Protein AF-G3B2X3-F1 (afdb_monomer)

Secondary structure (DSSP, 8-state):
-HHHHHHHHHHHHHHHTTSS-TT-TTGGGHHHHHHTTS-HHHHHHHHHHHHHHHHHHHHHHHHHHHHHHHHHHHTT-S-HHHHHHHHHHHHHHHHHHHHHSTT-HHHHHHHHHHHHHHHHHHHHHHH-TTT-TT--HHHHHHHHHHHHHHHHHHHHHHHSSHHHHHHHHTTTT-S--TT--HHHHHHHHHHHHHHHHHHHHHHHHHHHHHHHHHHHT----TTS-PPP---------------------

Structure (mmCIF, N/CA/C/O backbone):
data_AF-G3B2X3-F1
#
_entry.id   AF-G3B2X3-F1
#
loop_
_atom_site.group_PDB
_atom_site.id
_atom_site.type_symbol
_atom_site.label_atom_id
_atom_site.label_alt_id
_atom_site.label_comp_id
_atom_site.label_asym_id
_atom_site.label_entity_id
_atom_site.label_seq_id
_atom_site.pdbx_PDB_ins_code
_atom_site.Cartn_x
_atom_site.Cartn_y
_atom_site.Cartn_z
_atom_site.occupancy
_atom_site.B_iso_or_equiv
_atom_site.auth_seq_id
_atom_site.auth_comp_id
_atom_site.auth_asym_id
_atom_site.auth_atom_id
_atom_site.pdbx_PDB_model_num
ATOM 1 N N . MET A 1 1 ? -9.329 -1.620 -15.682 1.00 55.19 1 MET A N 1
ATOM 2 C CA . MET A 1 1 ? -9.788 -2.135 -16.994 1.00 55.19 1 MET A CA 1
ATOM 3 C C . MET A 1 1 ? -9.352 -1.227 -18.139 1.00 55.19 1 MET A C 1
ATOM 5 O O . MET A 1 1 ? -8.414 -1.615 -18.814 1.00 55.19 1 MET A O 1
ATOM 9 N N . VAL A 1 2 ? -9.894 -0.010 -18.303 1.00 66.69 2 VAL A N 1
ATOM 10 C CA . VAL A 1 2 ? -9.522 0.895 -19.426 1.00 66.69 2 VAL A CA 1
ATOM 11 C C . VAL A 1 2 ? -8.021 1.230 -19.465 1.00 66.69 2 VAL A C 1
ATOM 13 O O . VAL A 1 2 ? -7.399 1.233 -20.523 1.00 66.69 2 VAL A O 1
ATOM 16 N N . ILE A 1 3 ? -7.408 1.452 -18.301 1.00 67.56 3 ILE A N 1
ATOM 17 C CA . ILE A 1 3 ? -5.977 1.777 -18.201 1.00 67.56 3 ILE A CA 1
ATOM 18 C C . ILE A 1 3 ? -5.116 0.563 -18.581 1.00 67.56 3 ILE A C 1
ATOM 20 O O . ILE A 1 3 ? -4.204 0.692 -19.386 1.00 67.56 3 ILE A O 1
ATOM 24 N N . CYS A 1 4 ? -5.446 -0.631 -18.079 1.00 66.25 4 CYS A N 1
ATOM 25 C CA . CYS A 1 4 ? -4.735 -1.869 -18.415 1.00 66.25 4 CYS A CA 1
ATOM 26 C C . CYS A 1 4 ? -4.831 -2.192 -19.910 1.00 66.25 4 CYS A C 1
ATOM 28 O O . CYS A 1 4 ? -3.842 -2.596 -20.511 1.00 66.25 4 CYS A O 1
ATOM 30 N N . THR A 1 5 ? -5.996 -1.967 -20.528 1.00 71.56 5 THR A N 1
ATOM 31 C CA . THR A 1 5 ? -6.151 -2.157 -21.974 1.00 71.56 5 THR A CA 1
ATOM 32 C C . THR A 1 5 ? -5.302 -1.164 -22.760 1.00 71.56 5 THR A C 1
ATOM 34 O O . THR A 1 5 ? -4.645 -1.573 -23.704 1.00 71.56 5 THR A O 1
ATOM 37 N N . LEU A 1 6 ? -5.236 0.108 -22.348 1.00 68.81 6 LEU A N 1
ATOM 38 C CA . LEU A 1 6 ? -4.410 1.121 -23.018 1.00 68.81 6 LEU A CA 1
ATOM 39 C C . LEU A 1 6 ? -2.905 0.861 -22.852 1.00 68.81 6 LEU A C 1
ATOM 41 O O . LEU A 1 6 ? -2.155 1.000 -23.813 1.00 68.81 6 LEU A O 1
ATOM 45 N N . VAL A 1 7 ? -2.467 0.434 -21.665 1.00 71.44 7 VAL A N 1
ATOM 46 C CA . VAL A 1 7 ? -1.064 0.081 -21.379 1.00 71.44 7 VAL A CA 1
ATOM 47 C C . VAL A 1 7 ? -0.653 -1.235 -22.056 1.00 71.44 7 VAL A C 1
ATOM 49 O O . VAL A 1 7 ? 0.522 -1.425 -22.348 1.00 71.44 7 VAL A O 1
ATOM 52 N N . GLY A 1 8 ? -1.603 -2.127 -22.359 1.00 70.69 8 GLY A N 1
ATOM 53 C CA . GLY A 1 8 ? -1.354 -3.376 -23.08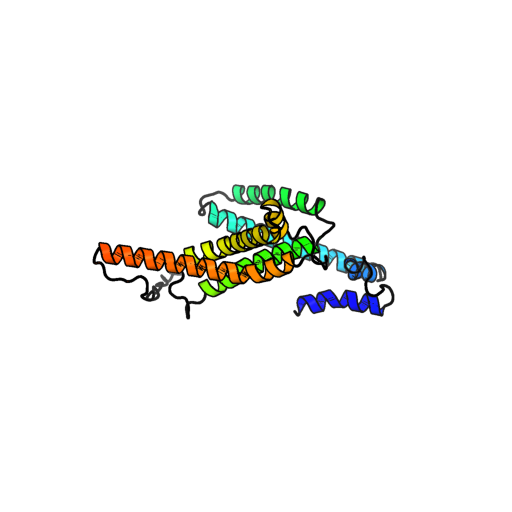8 1.00 70.69 8 GLY A CA 1
ATOM 54 C C . GLY A 1 8 ? -1.238 -3.221 -24.611 1.00 70.69 8 GLY A C 1
ATOM 55 O O . GLY A 1 8 ? -0.618 -4.060 -25.263 1.00 70.69 8 GLY A O 1
ATOM 56 N N . VAL A 1 9 ? -1.782 -2.146 -25.198 1.00 78.19 9 VAL A N 1
ATOM 57 C CA . VAL A 1 9 ? -1.744 -1.889 -26.655 1.00 78.19 9 VAL A CA 1
ATOM 58 C C . VAL A 1 9 ? -0.319 -1.872 -27.240 1.00 78.19 9 VAL A C 1
ATOM 60 O O . VAL A 1 9 ? -0.121 -2.511 -28.272 1.00 78.19 9 VAL A O 1
ATOM 63 N N . PRO A 1 10 ? 0.697 -1.240 -26.616 1.00 76.31 10 PRO A N 1
ATOM 64 C CA . PRO A 1 10 ? 2.084 -1.313 -27.081 1.00 76.31 10 PRO A CA 1
ATOM 65 C C . PRO A 1 10 ? 2.626 -2.743 -27.174 1.00 76.31 10 PRO A C 1
ATOM 67 O O . PRO A 1 10 ? 3.345 -3.057 -28.116 1.00 76.31 10 PRO A O 1
ATOM 70 N N . GLY A 1 11 ? 2.255 -3.625 -26.240 1.00 71.94 11 GLY A N 1
ATOM 71 C CA . GLY A 1 11 ? 2.655 -5.034 -26.274 1.00 71.94 11 GLY A CA 1
ATOM 72 C C . GLY A 1 11 ? 2.053 -5.773 -27.471 1.00 71.94 11 GLY A C 1
ATOM 73 O O . GLY A 1 11 ? 2.769 -6.450 -28.206 1.00 71.94 11 GLY A O 1
ATOM 74 N N . PHE A 1 12 ? 0.756 -5.574 -27.733 1.00 75.25 12 PHE A N 1
ATOM 75 C CA . PHE A 1 12 ? 0.093 -6.144 -28.913 1.00 75.25 12 PHE A CA 1
ATOM 76 C C . PHE A 1 12 ? 0.680 -5.615 -30.228 1.00 75.25 12 PHE A C 1
ATOM 78 O O . PHE A 1 12 ? 0.897 -6.387 -31.161 1.00 75.25 12 PHE A O 1
ATOM 85 N N . LEU A 1 13 ? 0.977 -4.314 -30.298 1.00 74.56 13 LEU A N 1
ATOM 86 C CA . LEU A 1 13 ? 1.596 -3.693 -31.470 1.00 74.56 13 LEU A CA 1
ATOM 87 C C . LEU A 1 13 ? 3.027 -4.192 -31.708 1.00 74.56 13 LEU A C 1
ATOM 89 O O . LEU A 1 13 ? 3.418 -4.353 -32.859 1.00 74.56 13 LEU A O 1
ATOM 93 N N . ALA A 1 14 ? 3.788 -4.484 -30.651 1.00 73.44 14 ALA A N 1
ATOM 94 C CA . ALA A 1 14 ? 5.151 -5.001 -30.766 1.00 73.44 14 ALA A CA 1
ATOM 95 C C . ALA A 1 14 ? 5.192 -6.423 -31.338 1.00 73.44 14 ALA A C 1
ATOM 97 O O . ALA A 1 14 ? 6.011 -6.718 -32.209 1.00 73.44 14 ALA A O 1
ATOM 98 N N . VAL A 1 15 ? 4.260 -7.276 -30.904 1.00 75.75 15 VAL A N 1
ATOM 99 C CA . VAL A 1 15 ? 4.090 -8.627 -31.458 1.00 75.75 15 VAL A CA 1
ATOM 100 C C . VAL A 1 15 ? 3.607 -8.563 -32.910 1.00 75.75 15 VAL A C 1
ATOM 102 O O . VAL A 1 15 ? 4.083 -9.318 -33.753 1.00 75.75 15 VAL A O 1
ATOM 105 N N . TRP A 1 16 ? 2.701 -7.635 -33.235 1.00 76.00 16 TRP A N 1
ATOM 106 C CA . TRP A 1 16 ? 2.198 -7.471 -34.603 1.00 76.00 16 TRP A CA 1
ATOM 107 C C . TRP A 1 16 ? 3.238 -6.884 -35.573 1.00 76.00 16 TRP A C 1
ATOM 109 O O . TRP A 1 16 ? 3.269 -7.274 -36.738 1.00 76.00 16 TRP A O 1
ATOM 119 N N . SER A 1 17 ? 4.125 -6.007 -35.090 1.00 73.12 17 SER A N 1
ATOM 120 C CA . SER A 1 17 ? 5.280 -5.475 -35.838 1.00 73.12 17 SER A CA 1
ATOM 121 C C . SER A 1 17 ? 6.346 -6.547 -36.129 1.00 73.12 17 SER A C 1
ATOM 123 O O . SER A 1 17 ? 7.217 -6.345 -36.971 1.00 73.12 17 SER A O 1
ATOM 125 N N . GLY A 1 18 ? 6.278 -7.706 -35.459 1.00 67.81 18 GLY A N 1
ATOM 126 C CA . GLY A 1 18 ? 7.254 -8.792 -35.588 1.00 67.81 18 GLY A CA 1
ATOM 127 C C . GLY A 1 18 ? 8.563 -8.554 -34.826 1.00 67.81 18 GLY A C 1
ATOM 128 O O . GLY A 1 18 ? 9.490 -9.349 -34.955 1.00 67.81 18 GLY A O 1
ATOM 129 N N . ASP A 1 19 ? 8.639 -7.487 -34.025 1.00 64.12 19 ASP A N 1
ATOM 130 C CA . ASP A 1 19 ? 9.824 -7.122 -33.239 1.00 64.12 19 ASP A CA 1
ATOM 131 C C . ASP A 1 19 ? 9.914 -7.887 -31.902 1.00 64.12 19 ASP A C 1
ATOM 133 O O . ASP A 1 19 ? 10.966 -7.895 -31.269 1.00 64.12 19 ASP A O 1
ATOM 137 N N . LEU A 1 20 ? 8.828 -8.541 -31.472 1.00 63.28 20 LEU A N 1
ATOM 138 C CA . LEU A 1 20 ? 8.749 -9.339 -30.245 1.00 63.28 20 LEU A CA 1
ATOM 139 C C . LEU A 1 20 ? 8.006 -10.655 -30.500 1.00 63.28 20 LEU A C 1
ATOM 141 O O . LEU A 1 20 ? 6.972 -10.683 -31.168 1.00 63.28 20 LEU A O 1
ATOM 145 N N . THR A 1 21 ? 8.522 -11.752 -29.943 1.00 63.62 21 THR A N 1
ATOM 146 C CA . THR A 1 21 ? 7.852 -13.062 -29.985 1.00 63.62 21 THR A CA 1
ATOM 147 C C . THR A 1 21 ? 6.944 -13.242 -28.768 1.00 63.62 21 THR A C 1
ATOM 149 O O . THR A 1 21 ? 7.162 -12.652 -27.709 1.00 63.62 21 THR A O 1
ATOM 152 N N . VAL A 1 22 ? 5.872 -14.025 -28.920 1.00 59.78 22 VAL A N 1
ATOM 153 C CA . VAL A 1 22 ? 4.911 -14.271 -27.836 1.00 59.78 22 VAL A CA 1
ATOM 154 C C . VAL A 1 22 ? 5.609 -15.057 -26.720 1.00 59.78 22 VAL A C 1
ATOM 156 O O . VAL A 1 22 ? 5.972 -16.210 -26.929 1.00 59.78 22 VAL A O 1
ATOM 159 N N . GLY A 1 23 ? 5.776 -14.437 -25.546 1.00 60.66 23 GLY A N 1
ATOM 160 C CA . GLY A 1 23 ? 6.414 -15.054 -24.374 1.00 60.66 23 GLY A CA 1
ATOM 161 C C . GLY A 1 23 ? 7.882 -14.681 -24.140 1.00 60.66 23 GLY A C 1
ATOM 162 O O . GLY A 1 23 ? 8.532 -15.334 -23.331 1.00 60.66 23 GLY A O 1
ATOM 163 N N . ASP A 1 24 ? 8.409 -13.661 -24.823 1.00 61.47 24 ASP A N 1
ATOM 164 C CA . ASP A 1 24 ? 9.770 -13.165 -24.589 1.00 61.47 24 ASP A CA 1
ATOM 165 C C . ASP A 1 24 ? 9.914 -12.497 -23.203 1.00 61.47 24 ASP A C 1
ATOM 167 O O . ASP A 1 24 ? 9.044 -11.742 -22.754 1.00 61.47 24 ASP A O 1
ATOM 171 N N . GLU A 1 25 ? 11.050 -12.742 -22.548 1.00 60.59 25 GLU A N 1
ATOM 172 C CA . GLU A 1 25 ? 11.413 -12.255 -21.207 1.00 60.59 25 GLU A CA 1
ATOM 173 C C . GLU A 1 25 ? 11.454 -10.712 -21.156 1.00 60.59 25 GLU A C 1
ATOM 175 O O . GLU A 1 25 ? 11.206 -10.086 -20.125 1.00 60.59 25 GLU A O 1
ATOM 180 N N . ASN A 1 26 ? 11.651 -10.079 -22.319 1.00 61.72 26 ASN A N 1
ATOM 181 C CA . ASN A 1 26 ? 11.680 -8.627 -22.499 1.00 61.72 26 ASN A CA 1
ATOM 182 C C . ASN A 1 26 ? 10.303 -7.982 -22.743 1.00 61.72 26 ASN A C 1
ATOM 184 O O . ASN A 1 26 ? 10.235 -6.794 -23.071 1.00 61.72 26 ASN A O 1
ATOM 188 N N . GLY A 1 27 ? 9.194 -8.713 -22.572 1.00 61.00 27 GLY A N 1
ATOM 189 C CA . GLY A 1 27 ? 7.837 -8.197 -22.805 1.00 61.00 27 GLY A CA 1
ATOM 190 C C . GLY A 1 27 ? 7.509 -6.904 -22.038 1.00 61.00 27 GLY A C 1
ATOM 191 O O . GLY A 1 27 ? 6.820 -6.029 -22.563 1.00 61.00 27 GLY A O 1
ATOM 192 N N . SER A 1 28 ? 8.082 -6.716 -20.844 1.00 64.19 28 SER A N 1
ATOM 193 C CA . SER A 1 28 ? 7.943 -5.488 -20.039 1.00 64.19 28 SER A CA 1
ATOM 194 C C . SER A 1 28 ? 8.582 -4.246 -20.683 1.00 64.19 28 SER A C 1
ATOM 196 O O . SER A 1 28 ? 8.211 -3.119 -20.360 1.00 64.19 28 SER A O 1
ATOM 198 N N . MET A 1 29 ? 9.523 -4.431 -21.615 1.00 69.12 29 MET A N 1
ATOM 199 C CA . MET A 1 29 ? 10.221 -3.359 -22.339 1.00 69.12 29 MET A CA 1
ATOM 200 C C . MET A 1 29 ? 9.656 -3.111 -23.746 1.00 69.12 29 MET A C 1
ATOM 202 O O . MET A 1 29 ? 10.191 -2.275 -24.478 1.00 69.12 29 MET A O 1
ATOM 206 N N . ALA A 1 30 ? 8.557 -3.774 -24.126 1.00 71.62 30 ALA A N 1
ATOM 207 C CA . ALA A 1 30 ? 7.966 -3.691 -25.465 1.00 71.62 30 ALA A CA 1
ATOM 208 C C . ALA A 1 30 ? 7.702 -2.250 -25.938 1.00 71.62 30 ALA A C 1
ATOM 210 O O . ALA A 1 30 ? 7.951 -1.913 -27.094 1.00 71.62 30 ALA A O 1
ATOM 211 N N . PHE A 1 31 ? 7.270 -1.370 -25.030 1.00 76.56 31 PHE A N 1
ATOM 212 C CA . PHE A 1 31 ? 7.069 0.048 -25.329 1.00 76.56 31 PHE A CA 1
ATOM 213 C C . PHE A 1 31 ? 8.367 0.757 -25.749 1.00 76.56 31 PHE A C 1
ATOM 215 O O . PHE A 1 31 ? 8.375 1.490 -26.735 1.00 76.56 31 PHE A O 1
ATOM 222 N N . PHE A 1 32 ? 9.475 0.518 -25.043 1.00 77.75 32 PHE A N 1
ATOM 223 C CA . PHE A 1 32 ? 10.766 1.145 -25.342 1.00 77.75 32 PHE A CA 1
ATOM 224 C C . PHE A 1 32 ? 11.411 0.574 -26.608 1.00 77.75 32 PHE A C 1
ATOM 226 O O . PHE A 1 32 ? 12.037 1.320 -27.361 1.00 77.75 32 PHE A O 1
ATOM 233 N N . ILE A 1 33 ? 11.209 -0.719 -26.877 1.00 76.75 33 ILE A N 1
ATOM 234 C CA . ILE A 1 33 ? 11.670 -1.380 -28.107 1.00 76.75 33 ILE A CA 1
ATOM 235 C C . ILE A 1 33 ? 10.980 -0.768 -29.333 1.00 76.75 33 ILE A C 1
ATOM 237 O O . ILE A 1 33 ? 11.650 -0.406 -30.301 1.00 76.75 33 ILE A O 1
ATOM 241 N N . LEU A 1 34 ? 9.660 -0.565 -29.267 1.00 76.44 34 LEU A N 1
ATOM 242 C CA . LEU A 1 34 ? 8.910 0.129 -30.316 1.00 76.44 34 LEU A CA 1
ATOM 243 C C . LEU A 1 34 ? 9.334 1.594 -30.461 1.00 76.44 34 LEU A C 1
ATOM 245 O O . LEU A 1 34 ? 9.478 2.096 -31.576 1.00 76.44 34 LEU A O 1
ATOM 249 N N . LEU A 1 35 ? 9.562 2.282 -29.341 1.00 79.38 35 LEU A N 1
ATOM 250 C CA . LEU A 1 35 ? 9.983 3.680 -29.337 1.00 79.38 35 LEU A CA 1
ATOM 251 C C . LEU A 1 35 ? 11.349 3.866 -30.015 1.00 79.38 35 LEU A C 1
ATOM 253 O O . LEU A 1 35 ? 11.531 4.823 -30.761 1.00 79.38 35 LEU A O 1
ATOM 257 N N . ALA A 1 36 ? 12.285 2.931 -29.826 1.00 81.25 36 ALA A N 1
ATOM 258 C CA . ALA A 1 36 ? 13.619 2.976 -30.430 1.00 81.25 36 ALA A CA 1
ATOM 259 C C . ALA A 1 36 ? 13.613 2.913 -31.971 1.00 81.25 36 ALA A C 1
ATOM 261 O O . ALA A 1 36 ? 14.597 3.291 -32.606 1.00 81.25 36 ALA A O 1
ATOM 262 N N . LYS A 1 37 ? 12.516 2.453 -32.585 1.00 80.44 37 LYS A N 1
ATOM 263 C CA . LYS A 1 37 ? 12.346 2.383 -34.046 1.00 80.44 37 LYS A CA 1
ATOM 264 C C . LYS A 1 37 ? 11.720 3.648 -34.646 1.00 80.44 37 LYS A C 1
ATOM 266 O O . LYS A 1 37 ? 11.703 3.797 -35.866 1.00 80.44 37 LYS A O 1
ATOM 271 N N . MET A 1 38 ? 11.198 4.551 -33.816 1.00 80.69 38 MET A N 1
ATOM 272 C CA . MET A 1 38 ? 10.536 5.782 -34.255 1.00 80.69 38 MET A CA 1
ATOM 273 C C . MET A 1 38 ? 11.545 6.905 -34.560 1.00 80.69 38 MET A C 1
ATOM 275 O O . MET A 1 38 ? 12.675 6.884 -34.070 1.00 80.69 38 MET A O 1
ATOM 279 N N . PRO A 1 39 ? 11.171 7.923 -35.359 1.00 86.94 39 PRO A N 1
ATOM 280 C CA . PRO A 1 39 ? 12.046 9.063 -35.624 1.00 86.94 39 PRO A CA 1
ATOM 281 C C . PRO A 1 39 ? 12.407 9.821 -34.336 1.00 86.94 39 PRO A C 1
ATOM 283 O O . PRO A 1 39 ? 11.572 10.018 -33.451 1.00 86.94 39 PRO A O 1
ATOM 286 N N . GLY A 1 40 ? 13.650 10.309 -34.259 1.00 84.62 40 GLY A N 1
ATOM 287 C CA . GLY A 1 40 ? 14.242 10.860 -33.031 1.00 84.62 40 GLY A CA 1
ATOM 288 C C . GLY A 1 40 ? 13.498 12.041 -32.397 1.00 84.62 40 GLY A C 1
ATOM 289 O O . GLY A 1 40 ? 13.523 12.189 -31.177 1.00 84.62 40 GLY A O 1
ATOM 290 N N . TRP A 1 41 ? 12.776 12.848 -33.183 1.00 87.25 41 TRP A N 1
ATOM 291 C CA . TRP A 1 41 ? 11.907 13.899 -32.634 1.00 87.25 41 TRP A CA 1
ATOM 292 C C . TRP A 1 41 ? 10.803 13.295 -31.751 1.00 87.25 41 TRP A C 1
ATOM 294 O O . TRP A 1 41 ? 10.574 13.786 -30.645 1.00 87.25 41 TRP A O 1
ATOM 304 N N . ILE A 1 42 ? 10.145 12.219 -32.192 1.00 86.06 42 ILE A N 1
ATOM 305 C CA . ILE A 1 42 ? 9.039 11.597 -31.448 1.00 86.06 42 ILE A CA 1
ATOM 306 C C . ILE A 1 42 ? 9.562 10.980 -30.150 1.00 86.06 42 ILE A C 1
ATOM 308 O O . ILE A 1 42 ? 8.953 11.167 -29.099 1.00 86.06 42 ILE A O 1
ATOM 312 N N . ILE A 1 43 ? 10.729 10.332 -30.200 1.00 87.94 43 ILE A N 1
ATOM 313 C CA . ILE A 1 43 ? 11.417 9.801 -29.015 1.00 87.94 43 ILE A CA 1
ATOM 314 C C . ILE A 1 43 ? 11.646 10.914 -27.988 1.00 87.94 43 ILE A C 1
ATOM 316 O O . ILE A 1 43 ? 11.264 10.772 -26.827 1.00 87.94 43 ILE A O 1
ATOM 320 N N . ALA A 1 44 ? 12.226 12.040 -28.419 1.00 86.94 44 ALA A N 1
ATOM 321 C CA . ALA A 1 44 ? 12.500 13.170 -27.537 1.00 86.94 44 ALA A CA 1
ATOM 322 C C . ALA A 1 44 ? 11.214 13.728 -26.911 1.00 86.94 44 ALA A C 1
ATOM 324 O O . ALA A 1 44 ? 11.164 13.957 -25.703 1.00 86.94 44 ALA A O 1
ATOM 325 N N . PHE A 1 45 ? 10.156 13.889 -27.709 1.00 89.94 45 PHE A N 1
ATOM 326 C CA . PHE A 1 45 ? 8.863 14.367 -27.229 1.00 89.94 45 PHE A CA 1
ATOM 327 C C . PHE A 1 45 ? 8.266 13.425 -26.173 1.00 89.94 45 PHE A C 1
ATOM 329 O O . PHE A 1 45 ? 7.948 13.860 -25.068 1.00 89.94 45 PHE A O 1
ATOM 336 N N . VAL A 1 46 ? 8.173 12.125 -26.464 1.00 89.50 46 VAL A N 1
ATOM 337 C CA . VAL A 1 46 ? 7.585 11.137 -25.546 1.00 89.50 46 VAL A CA 1
ATOM 338 C C . VAL A 1 46 ? 8.384 11.029 -24.247 1.00 89.50 46 VAL A C 1
ATOM 340 O O . VAL A 1 46 ? 7.784 10.976 -23.172 1.00 89.50 46 VAL A O 1
ATOM 343 N N . LEU A 1 47 ? 9.719 11.050 -24.310 1.00 89.88 47 LEU A N 1
ATOM 344 C CA . LEU A 1 47 ? 10.558 11.005 -23.110 1.00 89.88 47 LEU A CA 1
ATOM 345 C C . LEU A 1 47 ? 10.377 12.248 -22.233 1.00 89.88 47 LEU A C 1
ATOM 347 O O . LEU A 1 47 ? 10.211 12.106 -21.023 1.00 89.88 47 LEU A O 1
ATOM 351 N N . ILE A 1 48 ? 10.340 13.451 -22.819 1.00 93.19 48 ILE A N 1
ATOM 352 C CA . ILE A 1 48 ? 10.115 14.695 -22.062 1.00 93.19 48 ILE A CA 1
ATOM 353 C C . ILE A 1 48 ? 8.752 14.662 -21.363 1.00 93.19 48 ILE A C 1
ATOM 355 O O . ILE A 1 48 ? 8.665 14.965 -20.171 1.00 93.19 48 ILE A O 1
ATOM 359 N N . PHE A 1 49 ? 7.694 14.257 -22.071 1.00 92.44 49 PHE A N 1
ATOM 360 C CA . PHE A 1 49 ? 6.355 14.139 -21.486 1.00 92.44 49 PHE A CA 1
ATOM 361 C C . PHE A 1 49 ? 6.302 13.085 -20.380 1.00 92.44 49 PHE A C 1
ATOM 363 O O . PHE A 1 49 ? 5.746 13.349 -19.316 1.00 92.44 49 PHE A O 1
ATOM 370 N N . THR A 1 50 ? 6.931 11.929 -20.594 1.00 91.00 50 THR A N 1
ATOM 371 C CA . THR A 1 50 ? 6.997 10.854 -19.595 1.00 91.00 50 THR A CA 1
ATOM 372 C C . THR A 1 50 ? 7.697 11.333 -18.328 1.00 91.00 50 THR A C 1
ATOM 374 O O . THR A 1 50 ? 7.144 11.201 -17.240 1.00 91.00 50 THR A O 1
ATOM 377 N N . ILE A 1 51 ? 8.872 11.961 -18.454 1.00 92.69 51 ILE A N 1
ATOM 378 C CA . ILE A 1 51 ? 9.617 12.500 -17.308 1.00 92.69 51 ILE A CA 1
ATOM 379 C C . ILE A 1 51 ? 8.784 13.560 -16.582 1.00 92.69 51 ILE A C 1
ATOM 381 O O . ILE A 1 51 ? 8.665 13.507 -15.363 1.00 92.69 51 ILE A O 1
ATOM 385 N N . THR A 1 52 ? 8.145 14.470 -17.321 1.00 94.62 52 THR A N 1
ATOM 386 C CA . THR A 1 52 ? 7.312 15.535 -16.739 1.00 94.62 52 THR A CA 1
ATOM 387 C C . THR A 1 52 ? 6.124 14.967 -15.955 1.00 94.62 52 THR A C 1
ATOM 389 O O . THR A 1 52 ? 5.867 15.398 -14.830 1.00 94.62 52 THR A O 1
ATOM 392 N N . ILE A 1 53 ? 5.424 13.966 -16.504 1.00 94.12 53 ILE A N 1
ATOM 393 C CA . ILE A 1 53 ? 4.299 13.295 -15.832 1.00 94.12 53 ILE A CA 1
ATOM 394 C C . ILE A 1 53 ? 4.781 12.537 -14.591 1.00 94.12 53 ILE A C 1
ATOM 396 O O . ILE A 1 53 ? 4.148 12.633 -13.536 1.00 94.12 53 ILE A O 1
ATOM 400 N N . CYS A 1 54 ? 5.910 11.830 -14.681 1.00 92.19 54 CYS A N 1
ATOM 401 C CA . CYS A 1 54 ? 6.511 11.153 -13.536 1.00 92.19 54 CYS A CA 1
ATOM 402 C C . CYS A 1 54 ? 6.846 12.157 -12.427 1.00 92.19 54 CYS A C 1
ATOM 404 O O . CYS A 1 54 ? 6.414 11.967 -11.293 1.00 92.19 54 CYS A O 1
ATOM 406 N N . THR A 1 55 ? 7.543 13.253 -12.743 1.00 92.81 55 THR A N 1
ATOM 407 C CA . THR A 1 55 ? 7.897 14.296 -11.767 1.00 92.81 55 THR A CA 1
ATOM 408 C C . THR A 1 55 ? 6.658 14.909 -11.111 1.00 92.81 55 THR A C 1
ATOM 410 O O . THR A 1 55 ? 6.621 15.031 -9.890 1.00 92.81 55 THR A O 1
ATOM 413 N N . CYS A 1 56 ? 5.619 15.226 -11.889 1.00 94.25 56 CYS A N 1
ATOM 414 C CA . CYS A 1 56 ? 4.358 15.759 -11.363 1.00 94.25 56 CYS A CA 1
ATOM 415 C C . CYS A 1 56 ? 3.638 14.763 -10.431 1.00 94.25 56 CYS A C 1
ATOM 417 O O . CYS A 1 56 ? 3.128 15.141 -9.372 1.00 94.25 56 CYS A O 1
ATOM 419 N N . THR A 1 57 ? 3.641 13.477 -10.793 1.00 92.62 57 THR A N 1
ATOM 420 C CA . THR A 1 57 ? 3.027 12.413 -9.986 1.00 92.62 57 THR A CA 1
ATOM 421 C C . THR A 1 57 ? 3.790 12.198 -8.679 1.00 92.62 57 THR A C 1
ATOM 423 O O . THR A 1 57 ? 3.175 12.119 -7.617 1.00 92.62 57 THR A O 1
ATOM 426 N N . PHE A 1 58 ? 5.126 12.148 -8.731 1.00 89.44 58 PHE A N 1
ATOM 427 C CA . PHE A 1 58 ? 5.963 11.989 -7.540 1.00 89.44 58 PHE A CA 1
ATOM 428 C C . PHE A 1 58 ? 5.793 13.149 -6.552 1.00 89.44 58 PHE A C 1
ATOM 430 O O . PHE A 1 58 ? 5.669 12.897 -5.354 1.00 89.44 58 PHE A O 1
ATOM 437 N N . ASP A 1 59 ? 5.719 14.392 -7.034 1.00 88.88 59 ASP A N 1
ATOM 438 C CA . ASP A 1 59 ? 5.488 15.573 -6.188 1.00 88.88 59 ASP A CA 1
ATOM 439 C C . ASP A 1 59 ? 4.107 15.535 -5.501 1.00 88.88 59 ASP A C 1
ATOM 441 O O . ASP A 1 59 ? 3.977 15.736 -4.286 1.00 88.88 59 ASP A O 1
ATOM 445 N N . SER A 1 60 ? 3.069 15.159 -6.256 1.00 91.12 60 SER A N 1
ATOM 446 C CA . SER A 1 60 ? 1.706 15.002 -5.730 1.00 91.12 60 SER A CA 1
ATOM 447 C C . SER A 1 60 ? 1.624 13.907 -4.659 1.00 91.12 60 SER A C 1
ATOM 449 O O . SER A 1 60 ? 1.023 14.105 -3.603 1.00 91.12 60 SER A O 1
ATOM 451 N N . LEU A 1 61 ? 2.268 12.757 -4.886 1.00 88.44 61 LEU A N 1
ATOM 452 C CA . LEU A 1 61 ? 2.320 11.672 -3.902 1.00 88.44 61 LEU A CA 1
ATOM 453 C C . LEU A 1 61 ? 3.079 12.098 -2.642 1.00 88.44 61 LEU A C 1
ATOM 455 O O . LEU A 1 61 ? 2.618 11.858 -1.526 1.00 88.44 61 LEU A O 1
ATOM 459 N N . GLN A 1 62 ? 4.226 12.757 -2.802 1.00 88.31 62 GLN A N 1
ATOM 460 C CA . GLN A 1 62 ? 5.065 13.167 -1.682 1.00 88.31 62 GLN A CA 1
ATOM 461 C C . GLN A 1 62 ? 4.357 14.179 -0.774 1.00 88.31 62 GLN A C 1
ATOM 463 O O . GLN A 1 62 ? 4.389 14.039 0.451 1.00 88.31 62 GLN A O 1
ATOM 468 N N . SER A 1 63 ? 3.672 15.166 -1.356 1.00 84.88 63 SER A N 1
ATOM 469 C CA . SER A 1 63 ? 2.879 16.132 -0.589 1.00 84.88 63 SER A CA 1
ATOM 470 C C . SER A 1 63 ? 1.686 15.476 0.122 1.00 84.88 63 SER A C 1
ATOM 472 O O . SER A 1 63 ? 1.431 15.790 1.289 1.00 84.88 63 SER A O 1
ATOM 474 N N . ALA A 1 64 ? 1.018 14.503 -0.507 1.00 87.25 64 ALA A N 1
ATOM 475 C CA . ALA A 1 64 ? -0.074 13.746 0.109 1.00 87.25 64 ALA A CA 1
ATOM 476 C C . ALA A 1 64 ? 0.387 12.911 1.319 1.00 87.25 64 ALA A C 1
ATOM 478 O O . ALA A 1 64 ? -0.241 12.955 2.384 1.00 87.25 64 ALA A O 1
ATOM 479 N N . PHE A 1 65 ? 1.513 12.198 1.198 1.00 84.81 65 PHE A N 1
ATOM 480 C CA . PHE A 1 65 ? 2.085 11.430 2.310 1.00 84.81 65 PHE A CA 1
ATOM 481 C C . PHE A 1 65 ? 2.461 12.331 3.486 1.00 84.81 65 PHE A C 1
ATOM 483 O O . PHE A 1 65 ? 2.112 12.047 4.631 1.00 84.81 65 PHE A O 1
ATOM 490 N N . VAL A 1 66 ? 3.128 13.451 3.208 1.00 82.38 66 VAL A N 1
ATOM 491 C CA . VAL A 1 66 ? 3.575 14.389 4.245 1.00 82.38 66 VAL A CA 1
ATOM 492 C C . VAL A 1 66 ? 2.389 15.052 4.938 1.00 82.38 66 VAL A C 1
ATOM 494 O O . VAL A 1 66 ? 2.412 15.197 6.160 1.00 82.38 66 VAL A O 1
ATOM 497 N N . SER A 1 67 ? 1.335 15.401 4.195 1.00 80.12 67 SER A N 1
ATOM 498 C CA . SER A 1 67 ? 0.102 15.950 4.768 1.00 80.12 67 SER A CA 1
ATOM 499 C C . SER A 1 67 ? -0.590 14.947 5.689 1.00 80.12 67 SER A C 1
ATOM 501 O O . SER A 1 67 ? -0.958 15.300 6.808 1.00 80.12 67 SER A O 1
ATOM 503 N N . THR A 1 68 ? -0.711 13.688 5.259 1.00 82.75 68 THR A N 1
ATOM 504 C CA . THR A 1 68 ? -1.341 12.624 6.060 1.00 82.75 68 THR A CA 1
ATOM 505 C C . THR A 1 68 ? -0.573 12.401 7.360 1.00 82.75 68 THR A C 1
ATOM 507 O O . THR A 1 68 ? -1.147 12.467 8.442 1.00 82.75 68 THR A O 1
ATOM 510 N N . ILE A 1 69 ? 0.752 12.257 7.278 1.00 79.12 69 ILE A N 1
ATOM 511 C CA . ILE A 1 69 ? 1.605 12.046 8.453 1.00 79.12 69 ILE A CA 1
ATOM 512 C C . ILE A 1 69 ? 1.582 13.264 9.391 1.00 79.12 69 ILE A C 1
ATOM 514 O O . ILE A 1 69 ? 1.494 13.116 10.611 1.00 79.12 69 ILE A O 1
ATOM 518 N N . SER A 1 70 ? 1.654 14.479 8.841 1.00 74.25 70 SER A N 1
ATOM 519 C CA . SER A 1 70 ? 1.612 15.715 9.630 1.00 74.25 70 SER A CA 1
ATOM 520 C C . SER A 1 70 ? 0.273 15.888 10.351 1.00 74.25 70 SER A C 1
ATOM 522 O O . SER A 1 70 ? 0.242 16.329 11.504 1.00 74.25 70 SER A O 1
ATOM 524 N N . ASN A 1 71 ? -0.834 15.544 9.694 1.00 75.12 71 ASN A N 1
ATOM 525 C CA . ASN A 1 71 ? -2.163 15.646 10.279 1.00 75.12 71 ASN A CA 1
ATOM 526 C C . ASN A 1 71 ? -2.403 14.564 11.346 1.00 75.12 71 ASN A C 1
ATOM 528 O O . ASN A 1 71 ? -2.816 14.896 12.459 1.00 75.12 71 ASN A O 1
ATOM 532 N N . ASP A 1 72 ? -2.062 13.306 11.046 1.00 74.50 72 ASP A N 1
ATOM 533 C CA . ASP A 1 72 ? -2.329 12.157 11.921 1.00 74.50 72 ASP A CA 1
ATOM 534 C C . ASP A 1 72 ? -1.414 12.108 13.150 1.00 74.50 72 ASP A C 1
ATOM 536 O O . ASP A 1 72 ? -1.873 11.814 14.254 1.00 74.50 72 ASP A O 1
ATOM 540 N N . ILE A 1 73 ? -0.121 12.413 12.994 1.00 66.88 73 ILE A N 1
ATOM 541 C CA . ILE A 1 73 ? 0.861 12.275 14.083 1.00 66.88 73 ILE A CA 1
ATOM 542 C C . ILE A 1 73 ? 1.044 13.589 14.853 1.00 66.88 73 ILE A C 1
ATOM 544 O O . ILE A 1 73 ? 1.218 13.573 16.072 1.00 66.88 73 ILE A O 1
ATOM 548 N N . PHE A 1 74 ? 0.995 14.740 14.173 1.00 63.44 74 PHE A N 1
ATOM 549 C CA . PHE A 1 74 ? 1.416 16.023 14.756 1.00 63.44 74 PHE A CA 1
ATOM 550 C C . PHE A 1 74 ? 0.284 17.008 15.072 1.00 63.44 74 PHE A C 1
ATOM 552 O O . PHE A 1 74 ? 0.564 18.120 15.537 1.00 63.44 74 PHE A O 1
ATOM 559 N N . ARG A 1 75 ? -0.987 16.609 14.893 1.00 61.28 75 ARG A N 1
ATOM 560 C CA . ARG A 1 75 ? -2.188 17.339 15.357 1.00 61.28 75 ARG A CA 1
ATOM 561 C C . ARG A 1 75 ? -2.134 18.853 15.057 1.00 61.28 75 ARG A C 1
ATOM 563 O O . ARG A 1 75 ? -2.521 19.680 15.880 1.00 61.28 75 ARG A O 1
ATOM 570 N N . ASN A 1 76 ? -1.597 19.195 13.880 1.00 57.22 76 ASN A N 1
ATOM 571 C CA . ASN A 1 76 ? -1.467 20.538 13.299 1.00 57.22 76 ASN A CA 1
ATOM 572 C C . ASN A 1 76 ? -0.712 21.608 14.133 1.00 57.22 76 ASN A C 1
ATOM 574 O O . ASN A 1 76 ? -1.001 22.799 14.026 1.00 57.22 76 ASN A O 1
ATOM 578 N N . ARG A 1 77 ? 0.260 21.231 14.979 1.00 56.50 77 ARG A N 1
ATOM 579 C CA . ARG A 1 77 ? 0.962 22.191 15.870 1.00 56.50 77 ARG A CA 1
ATOM 580 C C . ARG A 1 77 ? 2.372 22.626 15.434 1.00 56.50 77 ARG A C 1
ATOM 582 O O . ARG A 1 77 ? 3.038 23.299 16.220 1.00 56.50 77 ARG A O 1
ATOM 589 N N . PHE A 1 78 ? 2.850 22.307 14.226 1.00 54.88 78 PHE A N 1
ATOM 590 C CA . PHE A 1 78 ? 4.255 22.563 13.858 1.00 54.88 78 PHE A CA 1
ATOM 591 C C . PHE A 1 78 ? 4.494 23.337 12.554 1.00 54.88 78 PHE A C 1
ATOM 593 O O . PHE A 1 78 ? 3.787 23.205 11.563 1.00 54.88 78 PHE A O 1
ATOM 600 N N . LYS A 1 79 ? 5.558 24.155 12.600 1.00 61.78 79 LYS A N 1
ATOM 601 C CA . LYS A 1 79 ? 6.080 25.025 11.534 1.00 61.78 79 LYS A CA 1
ATOM 602 C C . LYS A 1 79 ? 6.313 24.252 10.228 1.00 61.78 79 LYS A C 1
ATOM 604 O O . LYS A 1 79 ? 6.854 23.149 10.264 1.00 61.78 79 LYS A O 1
ATOM 609 N N . THR A 1 80 ? 6.072 24.901 9.085 1.00 67.44 80 THR A N 1
ATOM 610 C CA . THR A 1 80 ? 6.278 24.401 7.703 1.00 67.44 80 THR A CA 1
ATOM 611 C C . THR A 1 80 ? 7.656 23.764 7.453 1.00 67.44 80 THR A C 1
ATOM 613 O O . THR A 1 80 ? 7.814 22.933 6.561 1.00 67.44 80 THR A O 1
ATOM 616 N N . ILE A 1 81 ? 8.660 24.113 8.264 1.00 69.56 81 ILE A N 1
ATOM 617 C CA . ILE A 1 81 ? 10.007 23.531 8.219 1.00 69.56 81 ILE A CA 1
ATOM 618 C C . ILE A 1 81 ? 10.007 22.012 8.494 1.00 69.56 81 ILE A C 1
ATOM 620 O O . ILE A 1 81 ? 10.787 21.283 7.889 1.00 69.56 81 ILE A O 1
ATOM 624 N N . TRP A 1 82 ? 9.104 21.522 9.352 1.00 69.31 82 TRP A N 1
ATOM 625 C CA . TRP A 1 82 ? 9.012 20.103 9.716 1.00 69.31 82 TRP A CA 1
ATOM 626 C C . TRP A 1 82 ? 8.393 19.255 8.604 1.00 69.31 82 TRP A C 1
ATOM 628 O O . TRP A 1 82 ? 8.839 18.132 8.380 1.00 69.31 82 TRP A O 1
ATOM 638 N N . ALA A 1 83 ? 7.448 19.818 7.845 1.00 69.69 83 ALA A N 1
ATOM 639 C CA . ALA A 1 83 ? 6.900 19.166 6.658 1.00 69.69 83 ALA A CA 1
ATOM 640 C C . ALA A 1 83 ? 7.998 18.924 5.606 1.00 69.69 83 ALA A C 1
ATOM 642 O O . ALA A 1 83 ? 8.127 17.822 5.083 1.00 69.69 83 ALA A O 1
ATOM 643 N N . ARG A 1 84 ? 8.870 19.915 5.366 1.00 75.25 84 ARG A N 1
ATOM 644 C CA . ARG A 1 84 ? 10.004 19.775 4.431 1.00 75.25 84 ARG A CA 1
ATOM 645 C C . ARG A 1 84 ? 11.073 18.791 4.917 1.00 75.25 84 ARG A C 1
ATOM 647 O O . ARG A 1 84 ? 11.682 18.112 4.101 1.00 75.25 84 ARG A O 1
ATOM 654 N N . ALA A 1 85 ? 11.299 18.683 6.225 1.00 78.75 85 ALA A N 1
ATOM 655 C CA . ALA A 1 85 ? 12.220 17.685 6.771 1.00 78.75 85 ALA A CA 1
ATOM 656 C C . ALA A 1 85 ? 11.676 16.249 6.615 1.00 78.75 85 ALA A C 1
ATOM 658 O O . ALA A 1 85 ? 12.422 15.351 6.233 1.00 78.75 85 ALA A O 1
ATOM 659 N N . MET A 1 86 ? 10.370 16.045 6.832 1.00 74.06 86 MET A N 1
ATOM 660 C CA . MET A 1 86 ? 9.677 14.765 6.603 1.00 74.06 86 MET A CA 1
ATOM 661 C C . MET A 1 86 ? 9.808 14.279 5.154 1.00 74.06 86 MET A C 1
ATOM 663 O O . MET A 1 86 ? 10.143 13.121 4.927 1.00 74.06 86 MET A O 1
ATOM 667 N N . VAL A 1 87 ? 9.618 15.182 4.186 1.00 79.44 87 VAL A N 1
ATOM 668 C CA . VAL A 1 87 ? 9.816 14.940 2.741 1.00 79.44 87 VAL A CA 1
ATOM 669 C C . VAL A 1 87 ? 11.198 14.329 2.469 1.00 79.44 87 VAL A C 1
ATOM 671 O O . VAL A 1 87 ? 11.305 13.300 1.800 1.00 79.44 87 VAL A O 1
ATOM 674 N N . VAL A 1 88 ? 12.258 14.941 3.011 1.00 82.38 88 VAL A N 1
ATOM 675 C CA . VAL A 1 88 ? 13.650 14.506 2.795 1.00 82.38 88 VAL A CA 1
ATOM 676 C C . VAL A 1 88 ? 13.946 13.188 3.509 1.00 82.38 88 VAL A C 1
ATOM 678 O O . VAL A 1 88 ? 14.626 12.327 2.963 1.00 82.38 88 VAL A O 1
ATOM 681 N N . ILE A 1 89 ? 13.419 12.984 4.713 1.00 86.19 89 ILE A N 1
ATOM 682 C CA . ILE A 1 89 ? 13.593 11.710 5.423 1.00 86.19 89 ILE A CA 1
ATOM 683 C C . ILE A 1 89 ? 12.895 10.570 4.671 1.00 86.19 89 ILE A C 1
ATOM 685 O O . ILE A 1 89 ? 13.427 9.465 4.618 1.00 86.19 89 ILE A O 1
ATOM 689 N N . MET A 1 90 ? 11.741 10.836 4.056 1.00 81.50 90 MET A N 1
ATOM 690 C CA . MET A 1 90 ? 10.966 9.839 3.318 1.00 81.50 90 MET A CA 1
ATOM 691 C C . MET A 1 90 ? 11.570 9.497 1.948 1.00 81.50 90 MET A C 1
ATOM 693 O O . MET A 1 90 ? 11.487 8.347 1.522 1.00 81.50 90 MET A O 1
ATOM 697 N N . ILE A 1 91 ? 12.209 10.449 1.254 1.00 85.81 91 ILE A N 1
ATOM 698 C CA . ILE A 1 91 ? 12.765 10.179 -0.084 1.00 85.81 91 ILE A CA 1
ATOM 699 C C . ILE A 1 91 ? 13.967 9.227 -0.036 1.00 85.81 91 ILE A C 1
ATOM 701 O O . ILE A 1 91 ? 14.145 8.415 -0.940 1.00 85.81 91 ILE A O 1
ATOM 705 N N . VAL A 1 92 ? 14.763 9.273 1.037 1.00 88.00 92 VAL A N 1
ATOM 706 C CA . VAL A 1 92 ? 15.951 8.420 1.208 1.00 88.00 92 VAL A CA 1
ATOM 707 C C . VAL A 1 92 ? 15.618 6.921 1.113 1.00 88.00 92 VAL A C 1
ATOM 709 O O . VAL A 1 92 ? 16.198 6.256 0.254 1.00 88.00 92 VAL A O 1
ATOM 712 N N . PRO A 1 93 ? 14.696 6.348 1.915 1.00 85.81 93 PRO A N 1
ATOM 713 C CA . PRO A 1 93 ? 14.357 4.932 1.810 1.00 85.81 93 PRO A CA 1
ATOM 714 C C . PRO A 1 93 ? 13.704 4.577 0.471 1.00 85.81 93 PRO A C 1
ATOM 716 O O . PRO A 1 93 ? 13.950 3.482 -0.026 1.00 85.81 93 PRO A O 1
ATOM 719 N N . ILE A 1 94 ? 12.935 5.488 -0.141 1.00 85.56 94 ILE A N 1
ATOM 720 C CA . ILE A 1 94 ? 12.319 5.265 -1.460 1.00 85.56 94 ILE A CA 1
ATOM 721 C C . ILE A 1 94 ? 13.400 5.078 -2.528 1.00 85.56 94 ILE A C 1
ATOM 723 O O . ILE A 1 94 ? 13.342 4.118 -3.291 1.00 85.56 94 ILE A O 1
ATOM 727 N N . VAL A 1 95 ? 14.420 5.942 -2.550 1.00 86.31 95 VAL A N 1
ATOM 728 C CA . VAL A 1 95 ? 15.541 5.832 -3.498 1.00 86.31 95 VAL A CA 1
ATOM 729 C C . VAL A 1 95 ? 16.347 4.555 -3.250 1.00 86.31 95 VAL A C 1
ATOM 731 O O . VAL A 1 95 ? 16.704 3.856 -4.196 1.00 86.31 95 VAL A O 1
ATOM 734 N N . VAL A 1 96 ? 16.597 4.201 -1.985 1.00 87.38 96 VAL A N 1
ATOM 735 C CA . VAL A 1 96 ? 17.312 2.962 -1.629 1.00 87.38 96 VAL A CA 1
ATOM 736 C C . VAL A 1 96 ? 16.542 1.719 -2.094 1.00 87.38 96 VAL A C 1
ATOM 738 O O . VAL A 1 96 ? 17.144 0.799 -2.648 1.00 87.38 96 VAL A O 1
ATOM 741 N N . LEU A 1 97 ? 15.222 1.689 -1.890 1.00 81.88 97 LEU A N 1
ATOM 742 C CA . LEU A 1 97 ? 14.349 0.616 -2.370 1.00 81.88 97 LEU A CA 1
ATOM 743 C C . LEU A 1 97 ? 14.326 0.554 -3.898 1.00 81.88 97 LEU A C 1
ATOM 745 O O . LEU A 1 97 ? 14.467 -0.534 -4.450 1.00 81.88 97 LEU A O 1
ATOM 749 N N . ALA A 1 98 ? 14.226 1.702 -4.573 1.00 79.88 98 ALA A N 1
ATOM 750 C CA . ALA A 1 98 ? 14.223 1.774 -6.032 1.00 79.88 98 ALA A CA 1
ATOM 751 C C . ALA A 1 98 ? 15.504 1.188 -6.644 1.00 79.88 98 ALA A C 1
ATOM 753 O O . ALA A 1 98 ? 15.431 0.490 -7.646 1.00 79.88 98 ALA A O 1
ATOM 754 N N . VAL A 1 99 ? 16.667 1.411 -6.022 1.00 82.06 99 VAL A N 1
ATOM 755 C CA . VAL A 1 99 ? 17.942 0.845 -6.498 1.00 82.06 99 VAL A CA 1
ATOM 756 C C . VAL A 1 99 ? 18.062 -0.651 -6.189 1.00 82.06 99 VAL A C 1
ATOM 758 O O . VAL A 1 99 ? 18.639 -1.388 -6.980 1.00 82.06 99 VAL A O 1
ATOM 761 N N . LYS A 1 100 ? 17.542 -1.120 -5.048 1.00 78.56 100 LYS A N 1
ATOM 762 C CA . LYS A 1 100 ?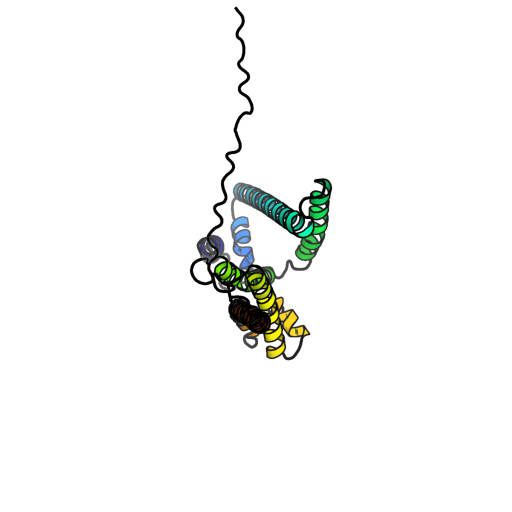 17.693 -2.525 -4.624 1.00 78.56 100 LYS A CA 1
ATOM 763 C C . LYS A 1 100 ? 16.669 -3.492 -5.214 1.00 78.56 100 LYS A C 1
ATOM 765 O O . LYS A 1 100 ? 16.953 -4.682 -5.260 1.00 78.56 100 LYS A O 1
ATOM 770 N N . VAL A 1 101 ? 15.479 -3.017 -5.574 1.00 69.25 101 VAL A N 1
ATOM 771 C CA . VAL A 1 101 ? 14.330 -3.863 -5.961 1.00 69.25 101 VAL A CA 1
ATOM 772 C C . VAL A 1 101 ? 13.901 -3.590 -7.412 1.00 69.25 101 VAL A C 1
ATOM 774 O O . VAL A 1 101 ? 12.809 -3.969 -7.825 1.00 69.25 101 VAL A O 1
ATOM 777 N N . ALA A 1 102 ? 14.757 -2.942 -8.211 1.00 60.97 102 ALA A N 1
ATOM 778 C CA . ALA A 1 102 ? 14.465 -2.597 -9.605 1.00 60.97 102 ALA A CA 1
ATOM 779 C C . ALA A 1 102 ? 14.104 -3.817 -10.476 1.00 60.97 102 ALA A C 1
ATOM 781 O O . ALA A 1 102 ? 13.314 -3.683 -11.409 1.00 60.97 102 ALA A O 1
ATOM 782 N N . ASP A 1 103 ? 14.633 -4.998 -10.144 1.00 65.38 103 ASP A N 1
ATOM 783 C CA . ASP A 1 103 ? 14.529 -6.194 -10.988 1.00 65.38 103 ASP A CA 1
ATOM 784 C C . ASP A 1 103 ? 13.135 -6.853 -10.966 1.00 65.38 103 ASP A C 1
ATOM 786 O O . ASP A 1 103 ? 12.775 -7.553 -11.907 1.00 65.38 103 ASP A O 1
ATOM 790 N N . ASN A 1 104 ? 12.318 -6.6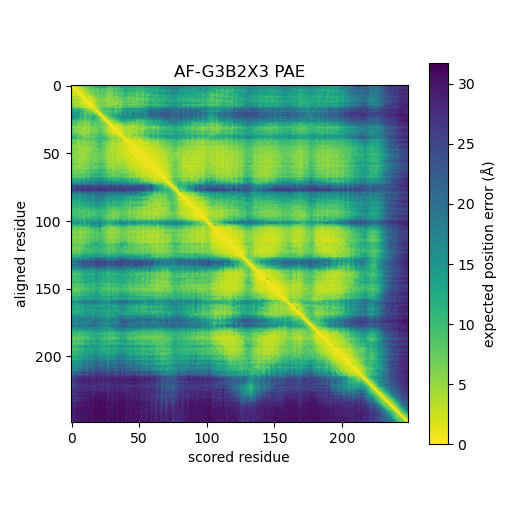23 -9.927 1.00 72.00 104 ASN A N 1
ATOM 791 C CA . ASN A 1 104 ? 11.013 -7.282 -9.757 1.00 72.00 104 ASN A CA 1
ATOM 792 C C . ASN A 1 104 ? 9.878 -6.283 -9.501 1.00 72.00 104 ASN A C 1
ATOM 794 O O . ASN A 1 104 ? 9.229 -6.276 -8.451 1.00 72.00 104 ASN A O 1
ATOM 798 N N . ILE A 1 105 ? 9.589 -5.451 -10.505 1.00 76.19 105 ILE A N 1
ATOM 799 C CA . ILE A 1 105 ? 8.504 -4.463 -10.417 1.00 76.19 105 ILE A CA 1
ATOM 800 C C . ILE A 1 105 ? 7.124 -5.111 -10.211 1.00 76.19 105 ILE A C 1
ATOM 802 O O . ILE A 1 105 ? 6.281 -4.568 -9.498 1.00 76.19 105 ILE A O 1
ATOM 806 N N . LEU A 1 106 ? 6.911 -6.309 -10.772 1.00 77.50 106 LEU A N 1
ATOM 807 C CA . LEU A 1 106 ? 5.673 -7.078 -10.625 1.00 77.50 106 LEU A CA 1
ATOM 808 C C . LEU A 1 106 ? 5.387 -7.415 -9.155 1.00 77.50 106 LEU A C 1
ATOM 810 O O . LEU A 1 106 ? 4.255 -7.289 -8.699 1.00 77.50 106 LEU A O 1
ATOM 814 N N . GLN A 1 107 ? 6.416 -7.788 -8.395 1.00 77.12 107 GLN A N 1
ATOM 815 C CA . GLN A 1 107 ? 6.271 -8.126 -6.983 1.00 77.12 107 GLN A CA 1
ATOM 816 C C . GLN A 1 107 ? 5.867 -6.901 -6.155 1.00 77.12 107 GLN A C 1
ATOM 818 O O . GLN A 1 107 ? 4.987 -6.999 -5.305 1.00 77.12 107 GLN A O 1
ATOM 823 N N . ILE A 1 108 ? 6.447 -5.731 -6.440 1.00 80.94 108 ILE A N 1
ATOM 824 C CA . ILE A 1 108 ? 6.070 -4.474 -5.775 1.00 80.94 108 ILE A CA 1
ATOM 825 C C . ILE A 1 108 ? 4.589 -4.157 -6.033 1.00 80.94 108 ILE A C 1
ATOM 827 O O . ILE A 1 108 ? 3.866 -3.805 -5.099 1.00 80.94 108 ILE A O 1
ATOM 831 N N . TYR A 1 109 ? 4.121 -4.329 -7.275 1.00 82.06 109 TYR A N 1
ATOM 832 C CA . TYR A 1 109 ? 2.707 -4.148 -7.613 1.00 82.06 109 TYR A CA 1
ATOM 833 C C . TYR A 1 109 ? 1.798 -5.141 -6.886 1.00 82.06 109 TYR A C 1
ATOM 835 O O . TYR A 1 109 ? 0.766 -4.730 -6.364 1.00 82.06 109 TYR A O 1
ATOM 843 N N . LEU A 1 110 ? 2.185 -6.416 -6.802 1.00 82.81 110 LEU A N 1
ATOM 844 C CA . LEU A 1 110 ? 1.400 -7.439 -6.108 1.00 82.81 110 LEU A CA 1
ATOM 845 C C . LEU A 1 110 ? 1.317 -7.189 -4.599 1.00 82.81 110 LEU A C 1
ATOM 847 O O . LEU A 1 110 ? 0.251 -7.359 -4.019 1.00 82.81 110 LEU A O 1
ATOM 851 N N . ILE A 1 111 ? 2.402 -6.737 -3.960 1.00 84.75 111 ILE A N 1
ATOM 852 C CA . ILE A 1 111 ? 2.380 -6.358 -2.537 1.00 84.75 111 ILE A CA 1
ATOM 853 C C . ILE A 1 111 ? 1.420 -5.182 -2.319 1.00 84.75 111 ILE A C 1
ATOM 855 O O . ILE A 1 111 ? 0.608 -5.203 -1.393 1.00 84.75 111 ILE A O 1
ATOM 859 N N . ALA A 1 112 ? 1.496 -4.157 -3.173 1.00 86.88 112 ALA A N 1
ATOM 860 C CA . ALA A 1 112 ? 0.606 -3.004 -3.089 1.00 86.88 112 ALA A CA 1
ATOM 861 C C . ALA A 1 112 ? -0.865 -3.406 -3.290 1.00 86.88 112 ALA A C 1
ATOM 863 O O . ALA A 1 112 ? -1.734 -2.950 -2.544 1.00 86.88 112 ALA A O 1
ATOM 864 N N . ASP A 1 113 ? -1.140 -4.289 -4.250 1.00 87.25 113 ASP A N 1
ATOM 865 C CA . ASP A 1 113 ? -2.485 -4.790 -4.526 1.00 87.25 113 ASP A CA 1
ATOM 866 C C . ASP A 1 113 ? -3.020 -5.683 -3.396 1.00 87.25 113 ASP A C 1
ATOM 868 O O . ASP A 1 113 ? -4.176 -5.551 -3.002 1.00 87.25 113 ASP A O 1
ATOM 872 N N . LEU A 1 114 ? -2.173 -6.512 -2.781 1.00 86.50 114 LEU A N 1
ATOM 873 C CA . LEU A 1 114 ? -2.540 -7.327 -1.621 1.00 86.50 114 LEU A CA 1
ATOM 874 C C . LEU A 1 114 ? -2.980 -6.450 -0.436 1.00 86.50 114 LEU A C 1
ATOM 876 O O . LEU A 1 114 ? -4.032 -6.684 0.163 1.00 86.50 114 LEU A O 1
ATOM 880 N N . ILE A 1 115 ? -2.206 -5.404 -0.119 1.00 88.44 115 ILE A N 1
ATOM 881 C CA . ILE A 1 115 ? -2.546 -4.440 0.942 1.00 88.44 115 ILE A CA 1
ATOM 882 C C . ILE A 1 115 ? -3.842 -3.691 0.594 1.00 88.44 115 ILE A C 1
ATOM 884 O O . ILE A 1 115 ? -4.706 -3.496 1.450 1.00 88.44 115 ILE A O 1
ATOM 888 N N . SER A 1 116 ? -4.004 -3.303 -0.671 1.00 88.81 116 SER A N 1
ATOM 889 C CA . SER A 1 116 ? -5.205 -2.638 -1.181 1.00 88.81 116 SER A CA 1
ATOM 890 C C . SER A 1 116 ? -6.454 -3.520 -1.026 1.00 88.81 116 SER A C 1
ATOM 892 O O . SER A 1 116 ? -7.445 -3.101 -0.423 1.00 88.81 116 SER A O 1
ATOM 894 N N . SER A 1 117 ? -6.376 -4.780 -1.463 1.00 89.00 117 SER A N 1
ATOM 895 C CA . SER A 1 117 ? -7.428 -5.798 -1.323 1.00 89.00 117 SER A CA 1
ATOM 896 C C . SER A 1 117 ? -7.790 -6.067 0.143 1.00 89.00 117 SER A C 1
ATOM 898 O O . SER A 1 117 ? -8.948 -6.305 0.479 1.00 89.00 117 SER A O 1
ATOM 900 N N . SER A 1 118 ? -6.814 -5.953 1.043 1.00 87.44 118 SER A N 1
ATOM 901 C CA . SER A 1 118 ? -6.999 -6.136 2.481 1.00 87.44 118 SER A CA 1
ATOM 902 C C . SER A 1 118 ? -7.762 -4.985 3.158 1.00 87.44 118 SER A C 1
ATOM 904 O O . SER A 1 118 ? -8.529 -5.224 4.091 1.00 87.44 118 SER A O 1
ATOM 906 N N . ILE A 1 119 ? -7.555 -3.735 2.728 1.00 86.94 119 ILE A N 1
ATOM 907 C CA . ILE A 1 119 ? -8.045 -2.535 3.435 1.00 86.94 119 ILE A CA 1
ATOM 908 C C . ILE A 1 119 ? -9.302 -1.941 2.778 1.00 86.94 119 ILE A C 1
ATOM 910 O O . ILE A 1 119 ? -10.207 -1.470 3.470 1.00 86.94 119 ILE A O 1
ATOM 914 N N . ILE A 1 120 ? -9.401 -1.955 1.448 1.00 88.69 120 ILE A N 1
ATOM 915 C CA . ILE A 1 120 ? -10.513 -1.314 0.731 1.00 88.69 120 ILE A CA 1
ATOM 916 C C . ILE A 1 120 ? -11.884 -1.894 1.124 1.00 88.69 120 ILE A C 1
ATOM 918 O O . ILE A 1 120 ? -12.779 -1.103 1.433 1.00 88.69 120 ILE A O 1
ATOM 922 N N . PRO A 1 121 ? -12.095 -3.225 1.182 1.00 85.88 121 PRO A N 1
ATOM 923 C CA . PRO A 1 121 ? -13.408 -3.790 1.497 1.00 85.88 121 PRO A CA 1
ATOM 924 C C . PRO A 1 121 ? -13.927 -3.367 2.873 1.00 85.88 121 PRO A C 1
ATOM 926 O O . PRO A 1 121 ? -15.110 -3.059 3.019 1.00 85.88 121 PRO A O 1
ATOM 929 N N . ILE A 1 122 ? -13.044 -3.298 3.875 1.00 83.31 122 ILE A N 1
ATOM 930 C CA . ILE A 1 122 ? -13.426 -2.904 5.234 1.00 83.31 122 ILE A CA 1
ATOM 931 C C . ILE A 1 122 ? -13.731 -1.404 5.329 1.00 83.31 122 ILE A C 1
ATOM 933 O O . ILE A 1 122 ? -14.669 -1.020 6.028 1.00 83.31 122 ILE A O 1
ATOM 937 N N . ILE A 1 123 ? -13.021 -0.558 4.572 1.00 85.25 123 ILE A N 1
ATOM 938 C CA . ILE A 1 123 ? -13.340 0.873 4.467 1.00 85.25 123 ILE A CA 1
ATOM 939 C C . ILE A 1 123 ? -14.708 1.072 3.805 1.00 85.25 123 ILE A C 1
ATOM 941 O O . ILE A 1 123 ? -15.525 1.828 4.324 1.00 85.25 123 ILE A O 1
ATOM 945 N N . PHE A 1 124 ? -14.995 0.370 2.704 1.00 84.81 124 PHE A N 1
ATOM 946 C CA . PHE A 1 124 ? -16.304 0.435 2.042 1.00 84.81 124 PHE A CA 1
ATOM 947 C C . PHE A 1 124 ? -17.443 -0.006 2.967 1.00 84.81 124 PHE A C 1
ATOM 949 O O . PHE A 1 124 ? -18.515 0.600 2.968 1.00 84.81 124 PHE A O 1
ATOM 956 N N . LEU A 1 125 ? -17.209 -1.038 3.780 1.00 79.69 125 LEU A N 1
ATOM 957 C CA . LEU A 1 125 ? -18.181 -1.521 4.757 1.00 79.69 125 LEU A CA 1
ATOM 958 C C . LEU A 1 125 ? -18.394 -0.503 5.890 1.00 79.69 125 LEU A C 1
ATOM 960 O O . LEU A 1 125 ? -19.534 -0.269 6.284 1.00 79.69 125 LEU A O 1
ATOM 964 N N . GLY A 1 126 ? -17.325 0.153 6.352 1.00 76.12 126 GLY A N 1
ATOM 965 C CA . GLY A 1 126 ? -17.378 1.221 7.354 1.00 76.12 126 GLY A CA 1
ATOM 966 C C . GLY A 1 126 ? -18.029 2.523 6.872 1.00 76.12 126 GLY A C 1
ATOM 967 O O . GLY A 1 126 ? -18.671 3.203 7.664 1.00 76.12 126 GLY A O 1
ATOM 968 N N . LEU A 1 127 ? -17.901 2.859 5.584 1.00 76.06 127 LEU A N 1
ATOM 969 C CA . LEU A 1 127 ? -18.529 4.041 4.973 1.00 76.06 127 LEU A CA 1
ATOM 970 C C . LEU A 1 127 ? -20.023 3.819 4.654 1.00 76.06 127 LEU A C 1
ATOM 972 O O . LEU A 1 127 ? -20.755 4.761 4.357 1.00 76.06 127 LEU A O 1
ATOM 976 N N . SER A 1 128 ? -20.499 2.572 4.696 1.00 76.25 128 SER A N 1
ATOM 977 C CA . SER A 1 128 ? -21.891 2.233 4.396 1.00 76.25 128 SER A CA 1
ATOM 978 C C . SER A 1 128 ? -22.827 2.548 5.570 1.00 76.25 128 SER A C 1
ATOM 980 O O . SER A 1 128 ? -23.165 1.683 6.384 1.00 76.25 128 SER A O 1
ATOM 982 N N . ASP A 1 129 ? -23.347 3.778 5.592 1.00 61.69 129 ASP A N 1
ATOM 983 C CA . ASP A 1 129 ? -24.350 4.248 6.567 1.00 61.69 129 ASP A CA 1
ATOM 984 C C . ASP A 1 129 ? -25.691 3.490 6.507 1.00 61.69 129 ASP A C 1
ATOM 986 O O . ASP A 1 129 ? -26.537 3.615 7.399 1.00 61.69 129 ASP A O 1
ATOM 990 N N . ARG A 1 130 ? -25.931 2.714 5.439 1.00 57.03 130 ARG A N 1
ATOM 991 C CA . ARG A 1 130 ? -27.225 2.064 5.191 1.00 57.03 130 ARG A CA 1
ATOM 992 C C . ARG A 1 130 ? -27.381 0.715 5.891 1.00 57.03 130 ARG A C 1
ATOM 994 O O . ARG A 1 130 ? -28.489 0.408 6.324 1.00 57.03 130 ARG A O 1
ATOM 1001 N N . PHE A 1 131 ? -26.315 -0.079 5.983 1.00 52.78 131 PHE A N 1
ATOM 1002 C CA . PHE A 1 131 ? -26.384 -1.465 6.474 1.00 52.78 131 PHE A CA 1
ATOM 1003 C C . PHE A 1 131 ? -25.586 -1.712 7.759 1.00 52.78 131 PHE A C 1
ATOM 1005 O O . PHE A 1 131 ? -25.984 -2.561 8.555 1.00 52.78 131 PHE A O 1
ATOM 1012 N N . PHE A 1 132 ? -24.514 -0.957 8.012 1.00 56.78 132 PHE A N 1
ATOM 1013 C CA . PHE A 1 132 ? -23.571 -1.231 9.103 1.00 56.78 132 PHE A CA 1
ATOM 1014 C C . PHE A 1 132 ? -23.463 -0.070 10.084 1.00 56.78 132 PHE A C 1
ATOM 1016 O O . PHE A 1 132 ? -22.392 0.329 10.519 1.00 56.78 132 PHE A O 1
ATOM 1023 N N . TRP A 1 133 ? -24.618 0.440 10.490 1.00 52.22 133 TRP A N 1
ATOM 1024 C CA . TRP A 1 133 ? -24.729 1.602 11.361 1.00 52.22 133 TRP A CA 1
ATOM 1025 C C . TRP A 1 133 ? -24.091 1.399 12.774 1.00 52.22 133 TRP A C 1
ATOM 1027 O O . TRP A 1 133 ? -23.798 2.355 13.488 1.00 52.22 133 TRP A O 1
ATOM 1037 N N . PHE A 1 134 ? -23.797 0.154 13.166 1.00 58.34 134 PHE A N 1
ATOM 1038 C CA . PHE A 1 134 ? -23.080 -0.182 14.403 1.00 58.34 134 PHE A CA 1
ATOM 1039 C C . PHE A 1 134 ? -21.545 -0.198 14.269 1.00 58.34 134 PHE A C 1
ATOM 1041 O O . PHE A 1 134 ? -20.867 -0.225 15.300 1.00 58.34 134 PHE A O 1
ATOM 1048 N N . LEU A 1 135 ? -20.975 -0.197 13.054 1.00 61.88 135 LEU A N 1
ATOM 1049 C CA . LEU A 1 135 ? -19.520 -0.188 12.871 1.00 61.88 135 LEU A CA 1
ATOM 1050 C C . LEU A 1 135 ? -18.962 1.174 13.278 1.00 61.88 135 LEU A C 1
ATOM 1052 O O . LEU A 1 135 ? -19.341 2.213 12.750 1.00 61.88 135 LEU A O 1
ATOM 1056 N N . THR A 1 136 ? -18.052 1.179 14.246 1.00 68.12 136 THR A N 1
ATOM 1057 C CA . THR A 1 136 ? -17.320 2.391 14.628 1.00 68.12 136 THR A CA 1
ATOM 1058 C C . THR A 1 136 ? -15.982 2.424 13.896 1.00 68.12 136 THR A C 1
ATOM 1060 O O . THR A 1 136 ? -15.435 1.374 13.568 1.00 68.12 136 THR A O 1
ATOM 1063 N N . GLY A 1 137 ? -15.410 3.616 13.684 1.00 69.75 137 GLY A N 1
ATOM 1064 C CA . GLY A 1 137 ? -14.101 3.763 13.032 1.00 69.75 137 GLY A CA 1
ATOM 1065 C C . GLY A 1 137 ? -13.003 2.888 13.655 1.00 69.75 137 GLY A C 1
ATOM 1066 O O . GLY A 1 137 ? -12.165 2.356 12.942 1.00 69.75 137 GLY A O 1
ATOM 1067 N N . VAL A 1 138 ? -13.067 2.634 14.966 1.00 74.31 138 VAL A N 1
ATOM 1068 C CA . VAL A 1 138 ? -12.151 1.709 15.656 1.00 74.31 138 VAL A CA 1
ATOM 1069 C C . VAL A 1 138 ? -12.292 0.267 15.152 1.00 74.31 138 VAL A C 1
ATOM 1071 O O . VAL A 1 138 ? -11.281 -0.391 14.935 1.00 74.31 138 VAL A O 1
ATOM 1074 N N . ASP A 1 139 ? -13.511 -0.222 14.909 1.00 77.31 139 ASP A N 1
ATOM 1075 C CA . ASP A 1 139 ? -13.735 -1.583 14.400 1.00 77.31 139 ASP A CA 1
ATOM 1076 C C . ASP A 1 139 ? -13.238 -1.718 12.951 1.00 77.31 139 ASP A C 1
ATOM 1078 O O . ASP A 1 139 ? -12.691 -2.752 12.579 1.00 77.31 139 ASP A O 1
ATOM 1082 N N . VAL A 1 140 ? -13.371 -0.653 12.150 1.00 79.94 140 VAL A N 1
ATOM 1083 C CA . VAL A 1 140 ? -12.845 -0.576 10.775 1.00 79.94 140 VAL A CA 1
ATOM 1084 C C . VAL A 1 140 ? -11.314 -0.612 10.779 1.00 79.94 140 VAL A C 1
ATOM 1086 O O . VAL A 1 140 ? -10.714 -1.365 10.015 1.00 79.94 140 VAL A O 1
ATOM 1089 N N . MET A 1 141 ? -10.672 0.145 11.676 1.00 81.31 141 MET A N 1
ATOM 1090 C CA . MET A 1 141 ? -9.211 0.141 11.826 1.00 81.31 141 MET A CA 1
ATOM 1091 C C . MET A 1 141 ? -8.687 -1.220 12.297 1.00 81.31 141 MET A C 1
ATOM 1093 O O . MET A 1 141 ? -7.701 -1.721 11.755 1.00 81.31 141 MET A O 1
ATOM 1097 N N . VAL A 1 142 ? -9.357 -1.845 13.272 1.00 82.75 142 VAL A N 1
ATOM 1098 C CA . VAL A 1 142 ? -8.987 -3.184 13.756 1.00 82.75 142 VAL A CA 1
ATOM 1099 C C . VAL A 1 142 ? -9.268 -4.253 12.701 1.00 82.75 142 VAL A C 1
ATOM 1101 O O . VAL A 1 142 ? -8.484 -5.186 12.577 1.00 82.75 142 VAL A O 1
ATOM 1104 N N . GLY A 1 143 ? -10.317 -4.102 11.891 1.00 82.00 143 GLY A N 1
ATOM 1105 C CA . GLY A 1 143 ? -10.583 -4.961 10.739 1.00 82.00 143 GLY A CA 1
ATOM 1106 C C . GLY A 1 143 ? -9.493 -4.878 9.671 1.00 82.00 143 GLY A C 1
ATOM 1107 O O . GLY A 1 143 ? -9.008 -5.910 9.217 1.00 82.00 143 GLY A O 1
ATOM 1108 N N . GLY A 1 144 ? -9.048 -3.667 9.321 1.00 83.06 144 GLY A N 1
ATOM 1109 C CA . GLY A 1 144 ? -7.968 -3.457 8.350 1.00 83.06 144 GLY A CA 1
ATOM 1110 C C . GLY A 1 144 ? -6.617 -3.999 8.824 1.00 83.06 144 GLY A C 1
ATOM 1111 O O . GLY A 1 144 ? -5.939 -4.703 8.081 1.00 83.06 144 GLY A O 1
ATOM 1112 N N . LEU A 1 145 ? -6.241 -3.747 10.083 1.00 85.69 145 LEU A N 1
ATOM 1113 C CA . LEU A 1 145 ? -5.023 -4.330 10.662 1.00 85.69 145 LEU A CA 1
ATOM 1114 C C . LEU A 1 145 ? -5.160 -5.849 10.861 1.00 85.69 145 LEU A C 1
ATOM 1116 O O . LEU A 1 145 ? -4.216 -6.605 10.638 1.00 85.69 145 LEU A O 1
ATOM 1120 N N . GLY A 1 146 ? -6.352 -6.294 11.252 1.00 84.00 146 GLY A N 1
ATOM 1121 C CA . GLY A 1 146 ? -6.708 -7.695 11.431 1.00 84.00 146 GLY A CA 1
ATOM 1122 C C . GLY A 1 146 ? -6.584 -8.489 10.140 1.00 84.00 146 GLY A C 1
ATOM 1123 O O . GLY A 1 146 ? -6.089 -9.608 10.170 1.00 84.00 146 GLY A O 1
ATOM 1124 N N . ALA A 1 147 ? -6.935 -7.899 9.002 1.00 85.31 147 ALA A N 1
ATOM 1125 C CA . ALA A 1 147 ? -6.768 -8.506 7.690 1.00 85.31 147 ALA A CA 1
ATOM 1126 C C . ALA A 1 147 ? -5.297 -8.861 7.392 1.00 85.31 147 ALA A C 1
ATOM 1128 O O . ALA A 1 147 ? -5.002 -9.989 7.002 1.00 85.31 147 ALA A O 1
ATOM 1129 N N . LEU A 1 148 ? -4.355 -7.958 7.692 1.00 86.50 148 LEU A N 1
ATOM 1130 C CA . LEU A 1 148 ? -2.918 -8.223 7.547 1.00 86.50 148 LEU A CA 1
ATOM 1131 C C . LEU A 1 148 ? -2.447 -9.345 8.484 1.00 86.50 148 LEU A C 1
ATOM 1133 O O . LEU A 1 148 ? -1.660 -10.209 8.092 1.00 86.50 148 LEU A O 1
ATOM 1137 N N . VAL A 1 149 ? -2.974 -9.373 9.711 1.00 86.56 149 VAL A N 1
ATOM 1138 C CA . VAL A 1 149 ? -2.714 -10.456 10.669 1.00 86.56 149 VAL A CA 1
ATOM 1139 C C . VAL A 1 149 ? -3.318 -11.781 10.192 1.00 86.56 149 VAL A C 1
ATOM 1141 O O . VAL A 1 149 ? -2.687 -12.819 10.358 1.00 86.56 149 VAL A O 1
ATOM 1144 N N . ALA A 1 150 ? -4.492 -11.775 9.561 1.00 84.94 150 ALA A N 1
ATOM 1145 C CA . ALA A 1 150 ? -5.121 -12.972 9.008 1.00 84.94 150 ALA A CA 1
ATOM 1146 C C . ALA A 1 150 ? -4.288 -13.575 7.871 1.00 84.94 150 ALA A C 1
ATOM 1148 O O . ALA A 1 150 ? -4.084 -14.787 7.855 1.00 84.94 150 ALA A O 1
ATOM 1149 N N . ILE A 1 151 ? -3.743 -12.739 6.979 1.00 84.62 151 ILE A N 1
ATOM 1150 C CA . ILE A 1 151 ? -2.818 -13.182 5.925 1.00 84.62 151 ILE A CA 1
ATOM 1151 C C . ILE A 1 151 ? -1.549 -13.779 6.548 1.00 84.62 151 ILE A C 1
ATOM 1153 O O . ILE A 1 151 ? -1.091 -14.839 6.122 1.00 84.62 151 ILE A O 1
ATOM 1157 N N . PHE A 1 152 ? -1.004 -13.145 7.592 1.00 83.69 152 PHE A N 1
ATOM 1158 C CA . PHE A 1 152 ? 0.150 -13.682 8.313 1.00 83.69 152 PHE A CA 1
ATOM 1159 C C . PHE A 1 152 ? -0.157 -15.045 8.946 1.00 83.69 152 PHE A C 1
ATOM 1161 O O . PHE A 1 152 ? 0.600 -15.990 8.737 1.00 83.69 152 PHE A O 1
ATOM 1168 N N . ILE A 1 153 ? -1.275 -15.172 9.671 1.00 84.25 153 ILE A N 1
ATOM 1169 C CA . ILE A 1 153 ? -1.710 -16.432 10.292 1.00 84.25 153 ILE A CA 1
ATOM 1170 C C . ILE A 1 153 ? -1.883 -17.508 9.223 1.00 84.25 153 ILE A C 1
ATOM 1172 O O . ILE A 1 153 ? -1.339 -18.599 9.380 1.00 84.25 153 ILE A O 1
ATOM 1176 N N . PHE A 1 154 ? -2.561 -17.199 8.119 1.00 81.88 154 PHE A N 1
ATOM 1177 C CA . PHE A 1 154 ? -2.701 -18.128 7.006 1.00 81.88 154 PHE A CA 1
ATOM 1178 C C . PHE A 1 154 ? -1.345 -18.579 6.465 1.00 81.88 154 PHE A C 1
ATOM 1180 O O . PHE A 1 154 ? -1.105 -19.778 6.366 1.00 81.88 154 PHE A O 1
ATOM 1187 N N . GLY A 1 155 ? -0.424 -17.647 6.213 1.00 77.06 155 GLY A N 1
ATOM 1188 C CA . GLY A 1 155 ? 0.922 -17.987 5.765 1.00 77.06 155 GLY A CA 1
ATOM 1189 C C . GLY A 1 155 ? 1.692 -18.839 6.779 1.00 77.06 155 GLY A C 1
ATOM 1190 O O . GLY A 1 155 ? 2.387 -19.775 6.395 1.00 77.06 155 GLY A O 1
ATOM 1191 N N . THR A 1 156 ? 1.532 -18.592 8.082 1.00 81.00 156 THR A N 1
ATOM 1192 C CA . THR A 1 156 ? 2.160 -19.438 9.111 1.00 81.00 156 THR A CA 1
ATOM 1193 C C . THR A 1 156 ? 1.575 -20.848 9.170 1.00 81.00 156 THR A C 1
ATOM 1195 O O . THR A 1 156 ? 2.313 -21.790 9.438 1.00 81.00 156 THR A O 1
ATOM 1198 N N . VAL A 1 157 ? 0.276 -21.007 8.906 1.00 81.94 157 VAL A N 1
ATOM 1199 C CA . VAL A 1 157 ? -0.403 -22.312 8.894 1.00 81.94 157 VAL A CA 1
ATOM 1200 C C . VAL A 1 157 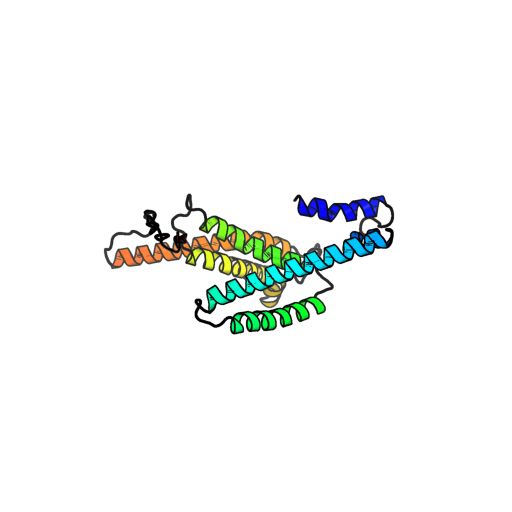? -0.086 -23.080 7.612 1.00 81.94 157 VAL A C 1
ATOM 1202 O O . VAL A 1 157 ? 0.123 -24.287 7.671 1.00 81.94 157 VAL A O 1
ATOM 1205 N N . TYR A 1 158 ? -0.012 -22.387 6.475 1.00 76.38 158 TYR A N 1
ATOM 1206 C CA . TYR A 1 158 ? 0.236 -22.987 5.167 1.00 76.38 158 TYR A CA 1
ATOM 1207 C C . TYR A 1 158 ? 1.686 -23.470 5.009 1.00 76.38 158 TYR A C 1
ATOM 1209 O O . TYR A 1 158 ? 1.909 -24.594 4.572 1.00 76.38 158 TYR A O 1
ATOM 1217 N N . TYR A 1 159 ? 2.671 -22.666 5.430 1.00 73.38 159 TYR A N 1
ATOM 1218 C CA . TYR A 1 159 ? 4.094 -23.025 5.328 1.00 73.38 159 TYR A CA 1
ATOM 1219 C C . TYR A 1 159 ? 4.678 -23.641 6.611 1.00 73.38 159 TYR A C 1
ATOM 1221 O O . TYR A 1 159 ? 5.792 -24.152 6.613 1.00 73.38 159 TYR A O 1
ATOM 1229 N N . GLY A 1 160 ? 3.952 -23.598 7.732 1.00 71.69 160 GLY A N 1
ATOM 1230 C CA . GLY A 1 160 ? 4.391 -24.159 9.015 1.00 71.69 160 GLY A CA 1
ATOM 1231 C C . GLY A 1 160 ? 5.400 -23.302 9.796 1.00 71.69 160 GLY A C 1
ATOM 1232 O O . GLY A 1 160 ? 5.636 -23.574 10.975 1.00 71.69 160 GLY A O 1
ATOM 1233 N N . THR A 1 161 ? 5.955 -22.236 9.201 1.00 77.31 161 THR A N 1
ATOM 1234 C CA . THR A 1 161 ? 6.930 -21.345 9.856 1.00 77.31 161 THR A CA 1
ATOM 1235 C C . THR A 1 161 ? 6.501 -19.874 9.835 1.00 77.31 161 THR A C 1
ATOM 1237 O O . THR A 1 161 ? 6.126 -19.316 8.806 1.00 77.31 161 THR A O 1
ATOM 1240 N N . ALA A 1 162 ? 6.688 -19.170 10.959 1.00 72.62 162 ALA A N 1
ATOM 1241 C CA . ALA A 1 162 ? 6.414 -17.730 11.073 1.00 72.62 162 ALA A CA 1
ATOM 1242 C C . ALA A 1 162 ? 7.230 -16.853 10.100 1.00 72.62 162 ALA A C 1
ATOM 1244 O O . ALA A 1 162 ? 6.761 -15.812 9.644 1.00 72.62 162 ALA A O 1
ATOM 1245 N N . LYS A 1 163 ? 8.452 -17.279 9.755 1.00 72.69 163 LYS A N 1
ATOM 1246 C CA . LYS A 1 163 ? 9.299 -16.587 8.770 1.00 72.69 163 LYS A CA 1
ATOM 1247 C C . LYS A 1 163 ? 8.729 -16.670 7.355 1.00 72.69 163 LYS A C 1
ATOM 1249 O O . LYS A 1 163 ? 8.874 -15.718 6.597 1.00 72.69 163 LYS A O 1
ATOM 1254 N N . GLU A 1 164 ? 8.091 -17.780 7.005 1.00 70.31 164 GLU A N 1
ATOM 1255 C CA . GLU A 1 164 ? 7.510 -17.992 5.677 1.00 70.31 164 GLU A CA 1
ATOM 1256 C C . GLU A 1 164 ? 6.170 -17.272 5.539 1.00 70.31 164 GLU A C 1
ATOM 1258 O O . GLU A 1 164 ? 5.939 -16.638 4.517 1.00 70.31 164 GLU A O 1
ATOM 1263 N N . GLY A 1 165 ? 5.367 -17.197 6.606 1.00 68.00 165 GLY A N 1
ATOM 1264 C CA . GLY A 1 165 ? 4.175 -16.339 6.617 1.00 68.00 165 GLY A CA 1
ATOM 1265 C C . GLY A 1 165 ? 4.487 -14.850 6.406 1.00 68.00 165 GLY A C 1
ATOM 1266 O O . GLY A 1 165 ? 3.767 -14.154 5.694 1.00 68.00 165 GLY A O 1
ATOM 1267 N N . GLY A 1 166 ? 5.609 -14.359 6.945 1.00 70.88 166 GLY A N 1
ATOM 1268 C CA . GLY A 1 166 ? 6.094 -13.002 6.662 1.00 70.88 166 GLY A CA 1
ATOM 1269 C C . GLY A 1 166 ? 6.605 -12.820 5.227 1.00 70.88 166 GLY A C 1
ATOM 1270 O O . GLY A 1 166 ? 6.401 -11.766 4.628 1.00 70.88 166 GLY A O 1
ATOM 1271 N N . LYS A 1 167 ? 7.233 -13.851 4.645 1.00 72.94 167 LYS A N 1
ATOM 1272 C CA . LYS A 1 167 ? 7.623 -13.849 3.225 1.00 72.94 167 LYS A CA 1
ATOM 1273 C C . LYS A 1 167 ? 6.410 -13.890 2.295 1.00 72.94 167 LYS A C 1
ATOM 1275 O O . LYS A 1 167 ? 6.472 -13.292 1.225 1.00 72.94 167 LYS A O 1
ATOM 1280 N N . LEU A 1 168 ? 5.316 -14.527 2.713 1.00 74.56 168 LEU A N 1
ATOM 1281 C CA . LEU A 1 168 ? 4.064 -14.564 1.962 1.00 74.56 168 LEU A CA 1
ATOM 1282 C C . LEU A 1 168 ? 3.415 -13.180 1.854 1.00 74.56 168 LEU A C 1
ATOM 1284 O O . LEU A 1 168 ? 2.956 -12.811 0.780 1.00 74.56 168 LEU A O 1
ATOM 1288 N N . LEU A 1 169 ? 3.454 -12.374 2.924 1.00 73.94 169 LEU A N 1
ATOM 1289 C CA . LEU A 1 169 ? 3.008 -10.971 2.880 1.00 73.94 169 LEU A CA 1
ATOM 1290 C C . LEU A 1 169 ? 3.782 -10.134 1.852 1.00 73.94 169 LEU A C 1
ATOM 1292 O O . LEU A 1 169 ? 3.241 -9.190 1.284 1.00 73.94 169 LEU A O 1
ATOM 1296 N N . LEU A 1 170 ? 5.048 -10.480 1.619 1.00 71.56 170 LEU A N 1
ATOM 1297 C CA . LEU A 1 170 ? 5.898 -9.849 0.611 1.00 71.56 170 LEU A CA 1
ATOM 1298 C C . LEU A 1 170 ? 5.866 -10.584 -0.738 1.00 71.56 170 LEU A C 1
ATOM 1300 O O . LEU A 1 170 ? 6.624 -10.214 -1.631 1.00 71.56 170 LEU A O 1
ATOM 1304 N N . ILE A 1 171 ? 5.041 -11.631 -0.875 1.00 72.38 171 ILE A N 1
ATOM 1305 C CA . ILE A 1 171 ? 4.921 -12.502 -2.057 1.00 72.38 171 ILE A CA 1
ATOM 1306 C C . ILE A 1 171 ? 6.321 -12.860 -2.594 1.00 72.38 171 ILE A C 1
ATOM 1308 O O . ILE A 1 171 ? 6.643 -12.710 -3.769 1.00 72.38 171 ILE A O 1
ATOM 1312 N N . TRP A 1 172 ? 7.215 -13.256 -1.679 1.00 65.06 172 TRP A N 1
ATOM 1313 C CA . TRP A 1 172 ? 8.641 -13.433 -1.981 1.00 65.06 172 TRP A CA 1
ATOM 1314 C C . TRP A 1 172 ? 8.949 -14.701 -2.784 1.00 65.06 172 TRP A C 1
ATOM 1316 O O . TRP A 1 172 ? 9.989 -14.758 -3.428 1.00 65.06 172 TRP A O 1
ATOM 1326 N N . ASN A 1 173 ? 8.036 -15.677 -2.784 1.00 59.59 173 ASN A N 1
ATOM 1327 C CA . ASN A 1 173 ? 8.128 -16.881 -3.617 1.00 59.59 173 ASN A C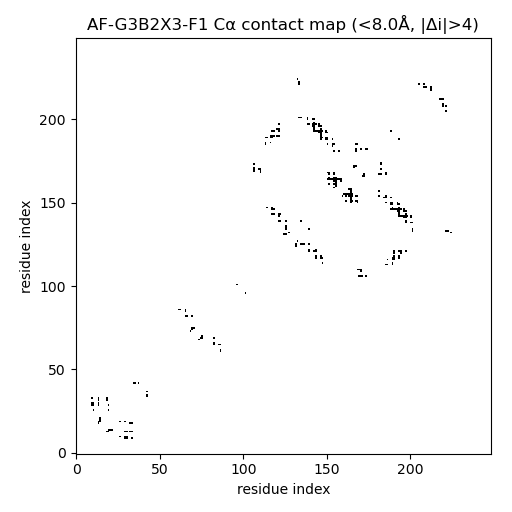A 1
ATOM 1328 C C . ASN A 1 173 ? 7.630 -16.661 -5.060 1.00 59.59 173 ASN A C 1
ATOM 1330 O O . ASN A 1 173 ? 7.721 -17.562 -5.880 1.00 59.59 173 ASN A O 1
ATOM 1334 N N . GLY A 1 174 ? 7.137 -15.466 -5.409 1.00 58.56 174 GLY A N 1
ATOM 1335 C CA . GLY A 1 174 ? 6.588 -15.210 -6.742 1.00 58.56 174 GLY A CA 1
ATOM 1336 C C . GLY A 1 174 ? 5.211 -15.850 -6.973 1.00 58.56 174 GLY A C 1
ATOM 1337 O O . GLY A 1 174 ? 4.634 -16.480 -6.093 1.00 58.56 174 GLY A O 1
ATOM 1338 N N . LEU A 1 175 ? 4.645 -15.603 -8.160 1.00 57.25 175 LEU A N 1
ATOM 1339 C CA . LEU A 1 175 ? 3.296 -16.045 -8.556 1.00 57.25 175 LEU A CA 1
ATOM 1340 C C . LEU A 1 175 ? 3.316 -17.324 -9.420 1.00 57.25 175 LEU A C 1
ATOM 1342 O O . LEU A 1 175 ? 2.267 -17.904 -9.678 1.00 57.25 175 LEU A O 1
ATOM 1346 N N . TYR A 1 176 ? 4.491 -17.730 -9.911 1.00 51.16 176 TYR A N 1
ATOM 1347 C CA . TYR A 1 176 ? 4.643 -18.698 -11.005 1.00 51.16 176 TYR A CA 1
ATOM 1348 C C . TYR A 1 176 ? 5.222 -20.051 -10.584 1.00 51.16 176 TYR A C 1
ATOM 1350 O O . TYR A 1 176 ? 5.623 -20.815 -11.458 1.00 51.16 176 TYR A O 1
ATOM 1358 N N . ASP A 1 177 ? 5.245 -20.374 -9.291 1.00 58.12 177 ASP A N 1
ATOM 1359 C CA . ASP A 1 177 ? 5.550 -21.739 -8.868 1.00 58.12 177 ASP A CA 1
ATOM 1360 C C . ASP A 1 177 ? 4.264 -22.582 -8.908 1.00 58.12 177 ASP A C 1
ATOM 1362 O O . ASP A 1 177 ? 3.357 -22.355 -8.104 1.00 58.12 177 ASP A O 1
ATOM 1366 N N . PRO A 1 178 ? 4.141 -23.565 -9.825 1.00 55.72 178 PRO A N 1
ATOM 1367 C CA . PRO A 1 178 ? 2.931 -24.382 -9.956 1.00 55.72 178 PRO A CA 1
ATOM 1368 C C . PRO A 1 178 ? 2.644 -25.256 -8.722 1.00 55.72 178 PRO A C 1
ATOM 1370 O O . PRO A 1 178 ? 1.544 -25.796 -8.593 1.00 55.72 178 PRO A O 1
ATOM 1373 N N . GLU A 1 179 ? 3.612 -25.385 -7.814 1.00 61.16 179 GLU A N 1
ATOM 1374 C CA . GLU A 1 179 ? 3.488 -26.128 -6.559 1.00 61.16 179 GLU A CA 1
ATOM 1375 C C . GLU A 1 179 ? 3.046 -25.252 -5.370 1.00 61.16 179 GLU A C 1
ATOM 1377 O O . GLU A 1 179 ? 2.601 -25.797 -4.359 1.00 61.16 179 GLU A O 1
ATOM 1382 N N . ASP A 1 180 ? 3.098 -23.914 -5.476 1.00 68.88 180 ASP A N 1
ATOM 1383 C CA . ASP A 1 180 ? 2.862 -23.006 -4.347 1.00 68.88 180 ASP A CA 1
ATOM 1384 C C . ASP A 1 180 ? 1.634 -22.093 -4.540 1.00 68.88 180 ASP A C 1
ATOM 1386 O O . ASP A 1 180 ? 1.686 -21.012 -5.126 1.00 68.88 180 ASP A O 1
ATOM 1390 N N . TRP A 1 181 ? 0.496 -22.518 -3.982 1.00 71.56 181 TRP A N 1
ATOM 1391 C CA . TRP A 1 181 ? -0.774 -21.778 -4.003 1.00 71.56 181 TRP A CA 1
ATOM 1392 C C . TRP A 1 181 ? -0.905 -20.738 -2.880 1.00 71.56 181 TRP A C 1
ATOM 1394 O O . TRP A 1 181 ? -1.962 -20.113 -2.728 1.00 71.56 181 TRP A O 1
ATOM 1404 N N . GLY A 1 182 ? 0.150 -20.513 -2.089 1.00 72.75 182 GLY A N 1
ATOM 1405 C CA . GLY A 1 182 ? 0.098 -19.606 -0.945 1.00 72.75 182 GLY A CA 1
ATOM 1406 C C . GLY A 1 182 ? -0.213 -18.157 -1.332 1.00 72.75 182 GLY A C 1
ATOM 1407 O O . GLY A 1 182 ? -0.981 -17.493 -0.633 1.00 72.75 182 GLY A O 1
ATOM 1408 N N . ALA A 1 183 ? 0.315 -17.668 -2.461 1.00 74.19 183 ALA A N 1
ATOM 1409 C CA . ALA A 1 183 ? 0.042 -16.311 -2.942 1.00 74.19 183 ALA A CA 1
ATOM 1410 C C . ALA A 1 183 ? -1.441 -16.119 -3.301 1.00 74.19 183 ALA A C 1
ATOM 1412 O O . ALA A 1 183 ? -2.042 -15.114 -2.923 1.00 74.19 183 ALA A O 1
ATOM 1413 N N . PHE A 1 184 ? -2.059 -17.107 -3.959 1.00 79.00 184 PHE A N 1
ATOM 1414 C CA . PHE A 1 184 ? -3.492 -17.084 -4.265 1.00 79.00 184 PHE A CA 1
ATOM 1415 C C . PHE A 1 184 ? -4.337 -17.074 -2.984 1.00 79.00 184 PHE A C 1
ATOM 1417 O O . PHE A 1 184 ? -5.220 -16.230 -2.829 1.00 79.00 184 PHE A O 1
ATOM 1424 N N . GLY A 1 185 ? -4.009 -17.947 -2.025 1.00 78.88 185 GLY A N 1
ATOM 1425 C CA . GLY A 1 185 ? -4.690 -17.983 -0.730 1.00 78.88 185 GLY A CA 1
ATOM 1426 C C . GLY A 1 185 ? -4.546 -16.677 0.061 1.00 78.88 185 GLY A C 1
ATOM 1427 O O . GLY A 1 185 ? -5.498 -16.239 0.704 1.00 78.88 185 GLY A O 1
ATOM 1428 N N . ALA A 1 186 ? -3.400 -15.993 -0.036 1.00 82.75 186 ALA A N 1
ATOM 1429 C CA . ALA A 1 186 ? -3.208 -14.679 0.577 1.00 82.75 186 ALA A CA 1
ATOM 1430 C C . ALA A 1 186 ? -4.158 -13.617 -0.007 1.00 82.75 186 ALA A C 1
ATOM 1432 O O . ALA A 1 186 ? -4.747 -12.850 0.756 1.00 82.75 186 ALA A O 1
ATOM 1433 N N . PHE A 1 187 ? -4.354 -13.598 -1.331 1.00 83.69 187 PHE A N 1
ATOM 1434 C CA . PHE A 1 187 ? -5.295 -12.682 -1.991 1.00 83.69 187 PHE A CA 1
ATOM 1435 C C . PHE A 1 187 ? -6.758 -12.978 -1.662 1.00 83.69 187 PHE A C 1
ATOM 1437 O O . PHE A 1 187 ? -7.556 -12.047 -1.568 1.00 83.69 187 PHE A O 1
ATOM 1444 N N . GLU A 1 188 ? -7.112 -14.247 -1.465 1.00 85.81 188 GLU A N 1
ATOM 1445 C CA . GLU A 1 188 ? -8.454 -14.638 -1.037 1.00 85.81 188 GLU A CA 1
ATOM 1446 C C . GLU A 1 188 ? -8.706 -14.233 0.421 1.00 85.81 188 GLU A C 1
ATOM 1448 O O . GLU A 1 188 ? -9.731 -13.641 0.754 1.00 85.81 188 GLU A O 1
ATOM 1453 N N . ILE A 1 189 ? -7.746 -14.480 1.309 1.00 85.06 189 ILE A N 1
ATOM 1454 C CA . ILE A 1 189 ? -7.912 -14.232 2.745 1.00 85.06 189 ILE A CA 1
ATOM 1455 C C . ILE A 1 189 ? -7.799 -12.751 3.094 1.00 85.06 189 ILE A C 1
ATOM 1457 O O . ILE A 1 189 ? -8.389 -12.330 4.087 1.00 85.06 189 ILE A O 1
ATOM 1461 N N . ALA A 1 190 ? -7.118 -11.943 2.282 1.00 84.38 190 ALA A N 1
ATOM 1462 C CA . ALA A 1 190 ? -7.015 -10.500 2.479 1.00 84.38 190 ALA A CA 1
ATOM 1463 C C . ALA A 1 190 ? -8.384 -9.810 2.716 1.00 84.38 190 ALA A C 1
ATOM 1465 O O . ALA A 1 190 ? -8.557 -9.203 3.778 1.00 84.38 190 ALA A O 1
ATOM 1466 N N . PRO A 1 191 ? -9.393 -9.926 1.829 1.00 84.19 191 PRO A N 1
ATOM 1467 C CA . PRO A 1 191 ? -10.713 -9.341 2.061 1.00 84.19 191 PRO A CA 1
ATOM 1468 C C . PRO A 1 191 ? -11.521 -10.088 3.137 1.00 84.19 191 PRO A C 1
ATOM 1470 O O . PRO A 1 191 ? -12.153 -9.455 3.988 1.00 84.19 191 PRO A O 1
ATOM 1473 N N . PHE A 1 192 ? -11.514 -11.428 3.137 1.00 85.25 192 PHE A N 1
ATOM 1474 C CA . PHE A 1 192 ? -12.371 -12.217 4.036 1.00 85.25 192 PHE A CA 1
ATOM 1475 C C . PHE A 1 192 ? -11.901 -12.188 5.492 1.00 85.25 192 PHE A C 1
ATOM 1477 O O . PHE A 1 192 ? -12.717 -12.045 6.404 1.00 85.25 192 PHE A O 1
ATOM 1484 N N . GLY A 1 193 ? -10.592 -12.280 5.721 1.00 81.88 193 GLY A N 1
ATOM 1485 C CA . GLY A 1 193 ? -9.981 -12.222 7.046 1.00 81.88 193 GLY A CA 1
ATOM 1486 C C . GLY A 1 193 ? -10.237 -10.883 7.733 1.00 81.88 193 GLY A C 1
ATOM 1487 O O . GLY A 1 193 ? -10.593 -10.857 8.912 1.00 81.88 193 GLY A O 1
ATOM 1488 N N . GLY A 1 194 ? -10.157 -9.781 6.981 1.00 79.75 194 GLY A N 1
ATOM 1489 C CA . GLY A 1 194 ? -10.477 -8.445 7.484 1.00 79.75 194 GLY A CA 1
ATOM 1490 C C . GLY A 1 194 ? -11.924 -8.293 7.927 1.00 79.75 194 GLY A C 1
ATOM 1491 O O . GLY A 1 194 ? -12.193 -7.826 9.034 1.00 79.75 194 GLY A O 1
ATOM 1492 N N . ILE A 1 195 ? -12.864 -8.742 7.092 1.00 81.69 195 ILE A N 1
ATOM 1493 C CA . ILE A 1 195 ? -14.300 -8.688 7.399 1.00 81.69 195 ILE A CA 1
ATOM 1494 C C . ILE A 1 195 ? -14.634 -9.569 8.608 1.00 81.69 195 ILE A C 1
ATOM 1496 O O . ILE A 1 195 ? -15.390 -9.152 9.488 1.00 81.69 195 ILE A O 1
ATOM 1500 N N . LEU A 1 196 ? -14.060 -10.772 8.683 1.00 84.50 196 LEU A N 1
ATOM 1501 C CA . LEU A 1 196 ? -14.315 -11.703 9.778 1.00 84.50 196 LEU A CA 1
ATOM 1502 C C . LEU A 1 196 ? -13.783 -11.163 11.108 1.00 84.50 196 LEU A C 1
ATOM 1504 O O . LEU A 1 196 ? -14.509 -11.171 12.101 1.00 84.50 196 LEU A O 1
ATOM 1508 N N . ILE A 1 197 ? -12.557 -10.636 11.135 1.00 81.38 197 ILE A N 1
ATOM 1509 C CA . ILE A 1 197 ? -11.981 -10.046 12.351 1.00 81.38 197 ILE A CA 1
ATOM 1510 C C . ILE A 1 197 ? -12.737 -8.777 12.752 1.00 81.38 197 ILE A C 1
ATOM 1512 O O . ILE A 1 197 ? -13.025 -8.595 13.936 1.00 81.38 197 ILE A O 1
ATOM 1516 N N . ALA A 1 198 ? -13.148 -7.946 11.790 1.00 76.75 198 ALA A N 1
ATOM 1517 C CA . ALA A 1 198 ? -14.000 -6.792 12.064 1.00 76.75 198 ALA A CA 1
ATOM 1518 C C . ALA A 1 198 ? -15.331 -7.207 12.712 1.00 76.75 198 ALA A C 1
ATOM 1520 O O . ALA A 1 198 ? -15.734 -6.628 13.721 1.00 76.75 198 ALA A O 1
ATOM 1521 N N . LEU A 1 199 ? -15.990 -8.248 12.190 1.00 78.44 199 LEU A N 1
ATOM 1522 C CA . LEU A 1 199 ? -17.220 -8.792 12.771 1.00 78.44 199 LEU A CA 1
ATOM 1523 C C . LEU A 1 199 ? -16.995 -9.350 14.178 1.00 78.44 199 LEU A C 1
ATOM 1525 O O . LEU A 1 199 ? -17.796 -9.079 15.073 1.00 78.44 199 LEU A O 1
ATOM 1529 N N . VAL A 1 200 ? -15.900 -10.078 14.407 1.00 80.12 200 VAL A N 1
ATOM 1530 C CA . VAL A 1 200 ? -15.541 -10.586 15.740 1.00 80.12 200 VAL A CA 1
ATOM 1531 C C . VAL A 1 200 ? -15.326 -9.432 16.723 1.00 80.12 200 VAL A C 1
ATOM 1533 O O . VAL A 1 200 ? -15.841 -9.481 17.841 1.00 80.12 200 VAL A O 1
ATOM 1536 N N . CYS A 1 201 ? -14.640 -8.363 16.314 1.00 76.38 201 CYS A N 1
ATOM 1537 C CA . CYS A 1 201 ? -14.446 -7.170 17.140 1.00 76.38 201 CYS A CA 1
ATOM 1538 C C . CYS A 1 201 ? -15.758 -6.452 17.458 1.00 76.38 201 CYS A C 1
ATOM 1540 O O . CYS A 1 201 ? -15.985 -6.089 18.614 1.00 76.38 201 CYS A O 1
ATOM 1542 N N . VAL A 1 202 ? -16.656 -6.318 16.481 1.00 71.00 202 VAL A N 1
ATOM 1543 C CA . VAL A 1 202 ? -17.999 -5.776 16.716 1.00 71.00 202 VAL A CA 1
ATOM 1544 C C . VAL A 1 202 ? -18.751 -6.629 17.734 1.00 71.00 202 VAL A C 1
ATOM 1546 O O . VAL A 1 202 ? -19.303 -6.089 18.692 1.00 71.00 202 VAL A O 1
ATOM 1549 N N . VAL A 1 203 ? -18.771 -7.953 17.559 1.00 77.00 203 VAL A N 1
ATOM 1550 C CA . VAL A 1 203 ? -19.470 -8.869 18.472 1.00 77.00 203 VAL A CA 1
ATOM 1551 C C . VAL A 1 203 ? -18.886 -8.774 19.881 1.00 77.00 203 VAL A C 1
ATOM 1553 O O . VAL A 1 203 ? -19.641 -8.670 20.849 1.00 77.00 203 VAL A O 1
ATOM 1556 N N . ALA A 1 204 ? -17.558 -8.729 20.010 1.00 76.50 204 ALA A N 1
ATOM 1557 C CA . ALA A 1 204 ? -16.882 -8.565 21.292 1.00 76.50 204 ALA A CA 1
ATOM 1558 C C . ALA A 1 204 ? -17.231 -7.224 21.960 1.00 76.50 204 ALA A C 1
ATOM 1560 O O . ALA A 1 204 ? -17.545 -7.190 23.151 1.00 76.50 204 ALA A O 1
ATOM 1561 N N . ARG A 1 205 ? -17.245 -6.121 21.200 1.00 71.69 205 ARG A N 1
ATOM 1562 C CA . ARG A 1 205 ? -17.578 -4.782 21.709 1.00 71.69 205 ARG A CA 1
ATOM 1563 C C . ARG A 1 205 ? -19.042 -4.678 22.130 1.00 71.69 205 ARG A C 1
ATOM 1565 O O . ARG A 1 205 ? -19.335 -4.232 23.238 1.00 71.69 205 ARG A O 1
ATOM 1572 N N . VAL A 1 206 ? -19.963 -5.126 21.279 1.00 71.62 206 VAL A N 1
ATOM 1573 C CA . VAL A 1 206 ? -21.404 -5.145 21.570 1.00 71.62 206 VAL A CA 1
ATOM 1574 C C . VAL A 1 206 ? -21.697 -6.055 22.766 1.00 71.62 206 VAL A C 1
ATOM 1576 O O . VAL A 1 206 ? -22.463 -5.671 23.651 1.00 71.62 206 VAL A O 1
ATOM 1579 N N . GLY A 1 207 ? -21.031 -7.210 22.851 1.00 72.31 207 GLY A N 1
ATOM 1580 C CA . GLY A 1 207 ? -21.101 -8.121 23.992 1.00 72.31 207 GLY A CA 1
ATOM 1581 C C . GLY A 1 207 ? -20.595 -7.488 25.292 1.00 72.31 207 GLY A C 1
ATOM 1582 O O . GLY A 1 207 ? -21.272 -7.572 26.316 1.00 72.31 207 GLY A O 1
ATOM 1583 N N . ALA A 1 208 ? -19.463 -6.780 25.257 1.00 72.44 208 ALA A N 1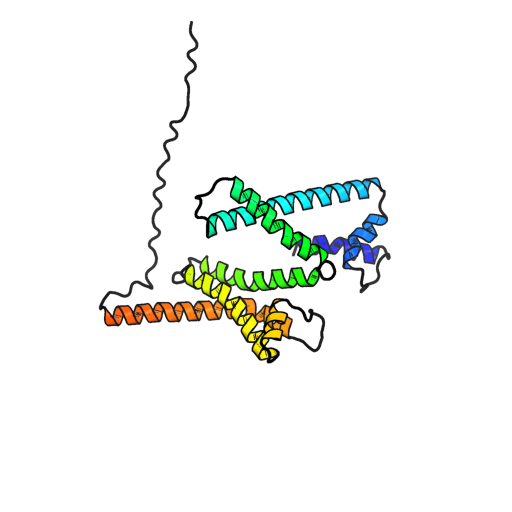
ATOM 1584 C CA . ALA A 1 208 ? -18.925 -6.070 26.419 1.00 72.4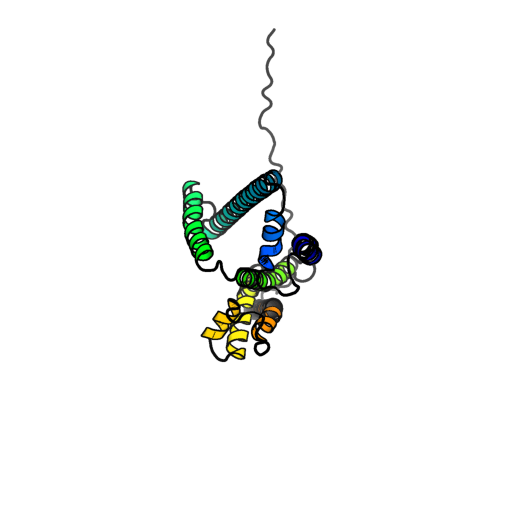4 208 ALA A CA 1
ATOM 1585 C C . ALA A 1 208 ? -19.871 -4.959 26.907 1.00 72.44 208 ALA A C 1
ATOM 1587 O O . ALA A 1 208 ? -20.118 -4.838 28.109 1.00 72.44 208 ALA A O 1
ATOM 1588 N N . ILE A 1 209 ? -20.467 -4.192 25.986 1.00 68.94 209 ILE A N 1
ATOM 1589 C CA . ILE A 1 209 ? -21.456 -3.159 26.330 1.00 68.94 209 ILE A CA 1
ATOM 1590 C C . ILE A 1 209 ? -22.731 -3.795 26.898 1.00 68.94 209 ILE A C 1
ATOM 1592 O O . ILE A 1 209 ? -23.298 -3.281 27.861 1.00 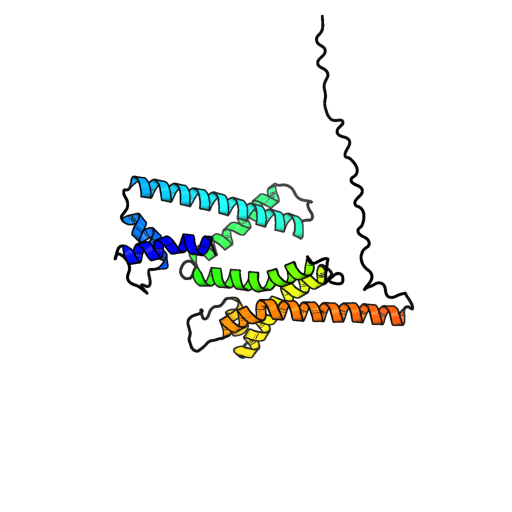68.94 209 ILE A O 1
ATOM 1596 N N . TRP A 1 210 ? -23.162 -4.939 26.362 1.00 68.38 210 TRP A N 1
ATOM 1597 C CA . TRP A 1 210 ? -24.307 -5.683 26.886 1.00 68.38 210 TRP A CA 1
ATOM 1598 C C . TRP A 1 210 ? -24.066 -6.185 28.318 1.00 68.38 210 TRP A C 1
ATOM 1600 O O . TRP A 1 210 ? -24.914 -5.977 29.190 1.00 68.38 210 TRP A O 1
ATOM 1610 N N . VAL A 1 211 ? -22.889 -6.760 28.598 1.00 74.75 211 VAL A N 1
ATOM 1611 C CA . VAL A 1 211 ? -22.489 -7.192 29.952 1.00 74.75 211 VAL A CA 1
ATOM 1612 C C . VAL A 1 211 ? -22.413 -5.996 30.906 1.00 74.75 211 VAL A C 1
ATOM 1614 O O . VAL A 1 211 ? -22.971 -6.045 32.003 1.00 74.75 211 VAL A O 1
ATOM 1617 N N . TYR A 1 212 ? -21.805 -4.889 30.476 1.00 73.88 212 TYR A N 1
ATOM 1618 C CA . TYR A 1 212 ? -21.701 -3.670 31.278 1.00 73.88 212 TYR A CA 1
ATOM 1619 C C . TYR A 1 212 ? -23.076 -3.051 31.590 1.00 73.88 212 TYR A C 1
ATOM 1621 O O . TYR A 1 212 ? -23.341 -2.655 32.729 1.00 73.88 212 TYR A O 1
ATOM 1629 N N . CYS A 1 213 ? -23.997 -3.027 30.622 1.00 64.69 213 CYS A N 1
ATOM 1630 C CA . CYS A 1 213 ? -25.379 -2.579 30.824 1.00 64.69 213 CYS A CA 1
ATOM 1631 C C . CYS A 1 213 ? -26.159 -3.501 31.772 1.00 64.69 213 CYS A C 1
ATOM 1633 O O . CYS A 1 213 ? -26.926 -3.004 32.600 1.00 64.69 213 CYS A O 1
ATOM 1635 N N . LYS A 1 214 ? -25.930 -4.820 31.704 1.00 70.62 214 LYS A N 1
ATOM 1636 C CA . LYS A 1 214 ? -26.555 -5.807 32.599 1.00 70.62 214 LYS A CA 1
ATOM 1637 C C . LYS A 1 214 ? -26.104 -5.636 34.053 1.00 70.62 214 LYS A C 1
ATOM 1639 O O . LYS A 1 214 ? -26.918 -5.791 34.958 1.00 70.62 214 LYS A O 1
ATOM 1644 N N . ILE A 1 215 ? -24.843 -5.255 34.268 1.00 75.50 215 ILE A N 1
ATOM 1645 C CA . ILE A 1 215 ? -24.285 -4.964 35.599 1.00 75.50 215 ILE A CA 1
ATOM 1646 C C . ILE A 1 215 ? -24.753 -3.590 36.112 1.00 75.50 215 ILE A C 1
ATOM 1648 O O . ILE A 1 215 ? -25.089 -3.448 37.284 1.00 75.50 215 ILE A O 1
ATOM 1652 N N . THR A 1 216 ? -24.834 -2.582 35.237 1.00 70.19 216 THR A N 1
ATOM 1653 C CA . THR A 1 216 ? -25.068 -1.175 35.631 1.00 70.19 216 THR A CA 1
ATOM 1654 C C . THR A 1 216 ? -26.549 -0.751 35.572 1.00 70.19 216 THR A C 1
ATOM 1656 O O . THR A 1 216 ? -26.873 0.384 35.911 1.00 70.19 216 THR A O 1
ATOM 1659 N N . LYS A 1 217 ? -27.468 -1.628 35.129 1.00 57.00 217 LYS A N 1
ATOM 1660 C CA . LYS A 1 217 ? -28.912 -1.350 34.922 1.00 57.00 217 LYS A CA 1
ATOM 1661 C C . LYS A 1 217 ? -29.212 -0.101 34.067 1.00 57.00 217 LYS A C 1
ATOM 1663 O O . LYS A 1 217 ? -30.254 0.532 34.225 1.00 57.00 217 LYS A O 1
ATOM 1668 N N . LYS A 1 218 ? -28.312 0.268 33.152 1.00 54.22 218 LYS A N 1
ATOM 1669 C CA . LYS A 1 218 ? -28.506 1.380 32.201 1.00 54.22 218 LYS A CA 1
ATOM 1670 C C . LYS A 1 218 ? -29.129 0.864 30.893 1.00 54.22 218 LYS A C 1
ATOM 1672 O O . LYS A 1 218 ? -28.797 -0.251 30.487 1.00 54.22 218 LYS A O 1
ATOM 1677 N N . PRO A 1 219 ? -29.987 1.647 30.208 1.00 50.69 219 PRO A N 1
ATOM 1678 C CA . PRO A 1 219 ? -30.606 1.220 28.954 1.00 50.69 219 PRO A CA 1
ATOM 1679 C C . PRO A 1 219 ? -29.555 1.001 27.855 1.00 50.69 219 PRO A C 1
ATOM 1681 O O . PRO A 1 219 ? -28.641 1.808 27.677 1.00 50.69 219 PRO A O 1
ATOM 1684 N N . PHE A 1 220 ? -29.690 -0.103 27.119 1.00 49.88 220 PHE A N 1
ATOM 1685 C CA . PHE A 1 220 ? -28.789 -0.504 26.039 1.00 49.88 220 PHE A CA 1
ATOM 1686 C C . PHE A 1 220 ? -29.012 0.379 24.800 1.00 49.88 220 PHE A C 1
ATOM 1688 O O . PHE A 1 220 ? -29.981 0.199 24.067 1.00 49.88 220 PHE A O 1
ATOM 1695 N N . ARG A 1 221 ? -28.127 1.360 24.578 1.00 53.66 221 ARG A N 1
ATOM 1696 C CA . ARG A 1 221 ? -28.197 2.317 23.451 1.00 53.66 221 ARG A CA 1
ATOM 1697 C C . ARG A 1 221 ? -27.181 2.049 22.333 1.00 53.66 221 ARG A C 1
ATOM 1699 O O . ARG A 1 221 ? -27.157 2.784 21.357 1.00 53.66 221 ARG A O 1
ATOM 1706 N N . ALA A 1 222 ? -26.368 0.996 22.441 1.00 51.47 222 ALA A N 1
ATOM 1707 C CA . ALA A 1 222 ? -25.294 0.695 21.484 1.00 51.47 222 ALA A CA 1
ATOM 1708 C C . ALA A 1 222 ? -25.788 0.352 20.066 1.00 51.47 222 ALA A C 1
ATOM 1710 O O . ALA A 1 222 ? -25.011 0.428 19.123 1.00 51.47 222 ALA A O 1
ATOM 1711 N N . LEU A 1 223 ? -27.071 -0.002 19.922 1.00 52.81 223 LEU A N 1
ATOM 1712 C CA . LEU A 1 223 ? -27.712 -0.303 18.642 1.00 52.81 223 LEU A CA 1
ATOM 1713 C C . LEU A 1 223 ? -28.738 0.773 18.195 1.00 52.81 223 LEU A C 1
ATOM 1715 O O . LEU A 1 223 ? -29.566 0.496 17.330 1.00 52.81 223 LEU A O 1
ATOM 1719 N N . GLN A 1 224 ? -28.714 1.991 18.758 1.00 50.53 224 GLN A N 1
ATOM 1720 C CA . GLN A 1 224 ? -29.576 3.107 18.319 1.00 50.53 224 GLN A CA 1
ATOM 1721 C C . GLN A 1 224 ? -28.879 4.075 17.362 1.00 50.53 224 GLN A C 1
ATOM 1723 O O . GLN A 1 224 ? -27.909 4.706 17.781 1.00 50.53 224 GLN A O 1
ATOM 1728 N N . ARG A 1 225 ? -29.432 4.241 16.147 1.00 47.69 225 ARG A N 1
ATOM 1729 C CA . ARG A 1 225 ? -28.989 5.183 15.093 1.00 47.69 225 ARG A CA 1
ATOM 1730 C C . ARG A 1 225 ? -28.343 6.473 15.671 1.00 47.69 225 ARG A C 1
ATOM 1732 O O . ARG A 1 225 ? -29.063 7.078 16.472 1.00 47.69 225 ARG A O 1
ATOM 1739 N N . PRO A 1 226 ? -27.158 7.018 15.231 1.00 51.22 226 PRO A N 1
ATOM 1740 C CA . PRO A 1 226 ? -27.070 8.460 15.357 1.00 51.22 226 PRO A CA 1
ATOM 1741 C C . PRO A 1 226 ? -28.208 9.107 14.628 1.00 51.22 226 PRO A C 1
ATOM 1743 O O . PRO A 1 226 ? -28.418 8.904 13.434 1.00 51.22 226 PRO A O 1
ATOM 1746 N N . VAL A 1 227 ? -28.938 9.896 15.398 1.00 50.72 227 VAL A N 1
ATOM 1747 C CA . VAL A 1 227 ? -29.585 11.065 14.849 1.00 50.72 227 VAL A CA 1
ATOM 1748 C C . VAL A 1 227 ? -28.449 11.862 14.196 1.00 50.72 227 VAL A C 1
ATOM 1750 O O . VAL A 1 227 ? -27.458 12.126 14.886 1.00 50.72 227 VAL A O 1
ATOM 1753 N N . PRO A 1 228 ? -28.506 12.139 12.882 1.00 49.25 228 PRO A N 1
ATOM 1754 C CA . PRO A 1 228 ? -27.512 12.990 12.248 1.00 49.25 228 PRO A CA 1
ATOM 1755 C C . PRO A 1 228 ? -27.453 14.294 13.041 1.00 49.25 228 PRO A C 1
ATOM 1757 O O . PRO A 1 228 ? -28.483 14.914 13.303 1.00 49.25 228 PRO A O 1
ATOM 1760 N N . VAL A 1 229 ? -26.259 14.653 13.506 1.00 46.59 229 VAL A N 1
ATOM 1761 C CA . VAL A 1 229 ? -26.032 15.967 14.099 1.00 46.59 229 VAL A CA 1
ATOM 1762 C C . VAL A 1 229 ? -26.163 16.940 12.936 1.00 46.59 229 VAL A C 1
ATOM 1764 O O . VAL A 1 229 ? -25.330 16.907 12.033 1.00 46.59 229 VAL A O 1
ATOM 1767 N N . GLU A 1 230 ? -27.235 17.735 12.909 1.00 38.06 230 GLU A N 1
ATOM 1768 C CA . GLU A 1 230 ? -27.311 18.899 12.030 1.00 38.06 230 GLU A CA 1
ATOM 1769 C C . GLU A 1 230 ? -26.107 19.773 12.367 1.00 38.06 230 GLU A C 1
ATOM 1771 O O . GLU A 1 230 ? -26.022 20.374 13.440 1.00 38.06 230 GLU A O 1
ATOM 1776 N N . ILE A 1 231 ? -25.118 19.760 11.478 1.00 46.25 231 ILE A N 1
ATOM 1777 C CA . ILE A 1 231 ? -24.043 20.733 11.500 1.00 46.25 231 ILE A CA 1
ATOM 1778 C C . ILE A 1 231 ? -24.745 22.027 11.107 1.00 46.25 231 ILE A C 1
ATOM 1780 O O . ILE A 1 231 ? -25.064 22.224 9.938 1.00 46.25 231 ILE A O 1
ATOM 1784 N N . VAL A 1 232 ? -25.093 22.851 12.093 1.00 43.50 232 VAL A N 1
ATOM 1785 C CA . VAL A 1 232 ? -25.495 24.230 11.831 1.00 43.50 232 VAL A CA 1
ATOM 1786 C C . VAL A 1 232 ? -24.280 24.862 11.164 1.00 43.50 232 VAL A C 1
ATOM 1788 O O . VAL A 1 232 ? -23.258 25.073 11.818 1.00 43.50 232 VAL A O 1
ATOM 1791 N N . GLU A 1 233 ? -24.347 25.051 9.847 1.00 42.62 233 GLU A N 1
ATOM 1792 C CA . GLU A 1 233 ? -23.426 25.922 9.133 1.00 42.62 233 GLU A CA 1
ATOM 1793 C C . GLU A 1 233 ? -23.583 27.301 9.777 1.00 42.62 233 GLU A C 1
ATOM 1795 O O . GLU A 1 233 ? -24.561 28.006 9.533 1.00 42.62 233 GLU A O 1
ATOM 1800 N N . GLU A 1 234 ? -22.669 27.663 10.679 1.00 41.31 234 GLU A N 1
ATOM 1801 C CA . GLU A 1 234 ? -22.481 29.065 11.020 1.00 41.31 234 GLU A CA 1
ATOM 1802 C C . GLU A 1 234 ? -22.055 29.752 9.724 1.00 41.31 234 GLU A C 1
ATOM 1804 O O . GLU A 1 234 ? -20.920 29.609 9.265 1.00 41.31 234 GLU A O 1
ATOM 1809 N N . GLU A 1 235 ? -23.023 30.424 9.102 1.00 40.12 235 GLU A N 1
ATOM 1810 C CA . GLU A 1 235 ? -22.853 31.355 8.000 1.00 40.12 235 GLU A CA 1
ATOM 1811 C C . GLU A 1 235 ? -21.743 32.334 8.398 1.00 40.12 235 GLU A C 1
ATOM 1813 O O . GLU A 1 235 ? -21.922 33.227 9.226 1.00 40.12 235 GLU A O 1
ATOM 1818 N N . PHE A 1 236 ? -20.539 32.078 7.888 1.00 36.91 236 PHE A N 1
ATOM 1819 C CA . PHE A 1 236 ? -19.368 32.898 8.143 1.00 36.91 236 PHE A CA 1
ATOM 1820 C C . PHE A 1 236 ? -19.598 34.220 7.409 1.00 36.91 236 PHE A C 1
ATOM 1822 O O . PHE A 1 236 ? -19.406 34.306 6.196 1.00 36.91 236 PHE A O 1
ATOM 1829 N N . ASP A 1 237 ? -20.096 35.208 8.150 1.00 37.81 237 ASP A N 1
ATOM 1830 C CA . ASP A 1 237 ? -20.472 36.536 7.676 1.00 37.81 237 ASP A CA 1
ATOM 1831 C C . ASP A 1 237 ? -19.351 37.127 6.803 1.00 37.81 237 ASP A C 1
ATOM 1833 O O . ASP A 1 237 ? -18.260 37.480 7.267 1.00 37.81 237 ASP A O 1
ATOM 1837 N N . SER A 1 238 ? -19.601 37.175 5.494 1.00 40.97 238 SER A N 1
ATOM 1838 C CA . SER A 1 238 ? -18.703 37.720 4.478 1.00 40.97 238 SER A CA 1
ATOM 1839 C C . SER A 1 238 ? -18.742 39.252 4.525 1.00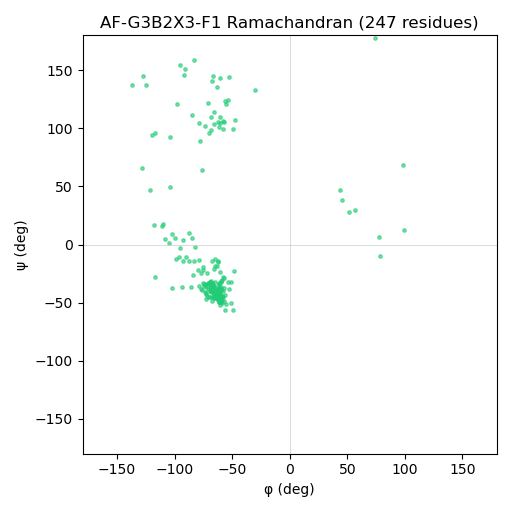 40.97 238 SER A C 1
ATOM 1841 O O . SER A 1 238 ? -19.135 39.917 3.567 1.00 40.97 238 SER A O 1
ATOM 1843 N N . ALA A 1 239 ? -18.297 39.831 5.638 1.00 38.94 239 ALA A N 1
ATOM 1844 C CA . ALA A 1 239 ? -18.123 41.269 5.816 1.00 38.94 239 ALA A CA 1
ATOM 1845 C C . ALA A 1 239 ? -16.636 41.667 5.730 1.00 38.94 239 ALA A C 1
ATOM 1847 O O . ALA A 1 239 ? -16.116 42.390 6.578 1.00 38.94 239 ALA A O 1
ATOM 1848 N N . TYR A 1 240 ? -15.932 41.205 4.691 1.00 39.19 240 TYR A N 1
ATOM 1849 C CA . TYR A 1 240 ? -14.578 41.663 4.364 1.00 39.19 240 TYR A CA 1
ATOM 1850 C C . TYR A 1 240 ? -14.535 42.289 2.962 1.00 39.19 240 TYR A C 1
ATOM 1852 O O . TYR A 1 240 ? -14.325 41.616 1.960 1.00 39.19 240 TYR A O 1
ATOM 1860 N N . GLY A 1 241 ? -14.674 43.620 2.925 1.00 41.69 241 GLY A N 1
ATOM 1861 C CA . GLY A 1 241 ? -13.956 44.463 1.966 1.00 41.69 241 GLY A CA 1
ATOM 1862 C C . GLY A 1 241 ? -14.682 44.916 0.696 1.00 41.69 241 GLY A C 1
ATOM 1863 O O . GLY A 1 241 ? -14.220 44.614 -0.397 1.00 41.69 241 GLY A O 1
ATOM 1864 N N . SER A 1 242 ? -15.698 45.782 0.808 1.00 37.25 242 SER A N 1
ATOM 1865 C CA . SER A 1 242 ? -15.910 46.818 -0.218 1.00 37.25 242 SER A CA 1
ATOM 1866 C C . SER A 1 242 ? -15.428 48.162 0.328 1.00 37.25 242 SER A C 1
ATOM 1868 O O . SER A 1 242 ? -16.160 48.892 1.000 1.00 37.25 242 SER A O 1
ATOM 1870 N N . THR A 1 243 ? -14.169 48.506 0.072 1.00 40.62 243 THR A N 1
ATOM 1871 C CA . THR A 1 243 ? -13.740 49.902 0.160 1.00 40.62 243 THR A CA 1
ATOM 1872 C C . THR A 1 243 ? -14.468 50.669 -0.938 1.00 40.62 243 THR A C 1
ATOM 1874 O O . THR A 1 243 ? -14.115 50.557 -2.110 1.00 40.62 243 THR A O 1
ATOM 1877 N N . ASN A 1 244 ? -15.501 51.423 -0.559 1.00 39.22 244 ASN A N 1
ATOM 1878 C CA . ASN A 1 244 ? -16.066 52.470 -1.400 1.00 39.22 244 ASN A CA 1
ATOM 1879 C C . ASN A 1 244 ? -14.944 53.459 -1.728 1.00 39.22 244 ASN A C 1
ATOM 1881 O O . ASN A 1 244 ? -14.501 54.219 -0.865 1.00 39.22 244 ASN A O 1
ATOM 1885 N N . ALA A 1 245 ? -14.471 53.419 -2.971 1.00 41.59 245 ALA A N 1
ATOM 1886 C CA . ALA A 1 245 ? -13.688 54.493 -3.545 1.00 41.59 245 ALA A CA 1
ATOM 1887 C C . ALA A 1 245 ? -14.585 55.736 -3.584 1.00 41.59 245 ALA A C 1
ATOM 1889 O O . ALA A 1 245 ? -15.517 55.818 -4.382 1.00 41.59 245 ALA A O 1
ATOM 1890 N N . LYS A 1 246 ? -14.328 56.684 -2.679 1.00 40.62 246 LYS A N 1
ATOM 1891 C CA . LYS A 1 246 ? -14.745 58.072 -2.860 1.00 40.62 246 LYS A CA 1
ATOM 1892 C C . LYS A 1 246 ? -14.069 58.582 -4.132 1.00 40.62 246 LYS A C 1
ATOM 1894 O O . LYS A 1 246 ? -12.852 58.725 -4.163 1.00 40.62 246 LYS A O 1
ATOM 1899 N N . SER A 1 247 ? -14.855 58.800 -5.176 1.00 38.50 247 SER A N 1
ATOM 1900 C CA . SER A 1 247 ? -14.536 59.773 -6.213 1.00 38.50 247 SER A CA 1
ATOM 1901 C C . SER A 1 247 ? -14.900 61.144 -5.647 1.00 38.50 247 SER A C 1
ATOM 1903 O O . SER A 1 247 ? -16.085 61.437 -5.488 1.00 38.50 247 SER A O 1
ATOM 1905 N N . ASP A 1 248 ? -13.881 61.907 -5.260 1.00 45.03 248 ASP A N 1
ATOM 1906 C CA . ASP A 1 248 ? -14.004 63.328 -4.944 1.00 45.03 248 ASP A CA 1
ATOM 1907 C C . ASP A 1 248 ? -14.348 64.120 -6.223 1.00 45.03 248 ASP A C 1
ATOM 1909 O O . ASP A 1 248 ? -13.913 63.748 -7.319 1.00 45.03 248 ASP A O 1
ATOM 1913 N N . ASP A 1 249 ? -15.154 65.170 -6.043 1.00 39.09 249 ASP A N 1
ATOM 1914 C CA . ASP A 1 249 ? -15.389 66.270 -6.991 1.00 39.09 249 ASP A CA 1
ATOM 1915 C C . ASP A 1 249 ? -14.094 67.031 -7.345 1.00 39.09 249 ASP A C 1
ATOM 1917 O O . ASP A 1 249 ? -13.202 67.147 -6.468 1.00 39.09 249 ASP A O 1
#

Organism: Candida tenuis (strain ATCC 10573 / BCRC 21748 / CBS 615 / JCM 9827 / NBRC 10315 / NRRL Y-1498 / VKM Y-70) (NCBI:txid590646)

InterPro domains:
  IPR038377 Sodium/glucose symporter superfamily [G3DSA:1.20.1730.10] (1-233)
  IPR050277 Sodium:Solute Symporter [PTHR48086] (1-222)

Mean predicted aligned error: 13.61 Å

Solvent-accessible surface area (backbone atoms only — not comparable to full-atom values): 14328 Å² total; per-residue (Å²): 106,75,65,58,55,62,69,43,44,44,46,55,49,26,44,72,70,67,81,41,64,96,85,48,94,61,58,89,46,27,56,59,59,55,45,72,74,50,61,68,69,58,46,52,51,52,52,52,52,50,52,50,52,48,53,54,50,54,52,53,51,50,52,50,54,43,50,50,50,43,50,74,76,49,72,78,74,72,63,73,68,55,54,57,49,51,50,56,62,56,48,53,60,53,54,54,46,54,71,73,50,62,90,48,58,67,48,57,51,49,37,54,48,44,55,45,49,14,35,50,58,35,50,55,50,56,69,32,74,87,82,38,75,73,58,45,73,65,38,36,53,51,8,30,55,33,3,57,50,37,31,34,52,49,25,22,67,74,68,70,33,70,71,49,4,57,36,49,67,54,44,67,80,54,89,80,47,94,86,56,63,62,57,61,51,38,59,58,32,11,41,52,31,7,50,50,43,21,50,51,49,47,52,52,51,54,49,52,52,50,53,50,27,69,75,66,75,48,85,86,58,84,84,57,76,81,73,78,76,79,76,76,76,76,77,76,77,87,82,80,82,81,80,78,78,78,79,77,134

pLDDT: mean 72.24, std 14.35, range [36.91, 94.62]

Sequence (249 aa):
MVICTLVGVPGFLAVWSGDLTVGDENGSMAFFILLAKMPGWIIAFVLIFTITICTCTFDSLQSAFVSTISNDIFRNRFKTIWARAMVVIMIVPIVVLAVKVADNILQIYLIADLISSSIIPIIFLGLSDRFFWFLTGVDVMVGGLGALVAIFIFGTVYYGTAKEGGKLLLIWNGLYDPEDWGAFGAFEIAPFGGILIALVCVVARVGAIWVYCKITKKPFRALQRPVPVEIVEEEFDSAYGSTNAKSDD

Foldseek 3Di:
DVVVVVVCVLLVVLVVVVVDDPPDPCSVCSNVSVLVPDPPVVNVVVVVVVVVVVVVVVVVVLLVVLVVCCVVPVVPDDDPVVSVVSSVVVVVVVVVCCVPVVVCVVLVVLLVVLLCLQQVLLVVLQPPCPPCQLQDPVLSVQLSVQLLVQQQVLQCVVVVHSVRSVCLSSVVVPDPDPVDCSVVVSSVSSNVRSVVSSVVVSCVVLVVLVVVCVVVVDDRCSPPGPPPDPPPPPPPPPPDDDPPPDPDD

Radius of gyration: 26.58 Å; Cα contacts (8 Å, |Δi|>4): 173; chains: 1; bounding box: 48×92×72 Å